Protein AF-A0A8S9K7U5-F1 (afdb_monomer)

Sequence (362 aa):
MFIHVHSTKFINNFPGIIISELGDTVINKEKLPVMFIGGKLFGGLEDLMAAHISDSLRLEAEAAQNNEKSLQTSLAEKCTEIERAKSRIQELEKVRLKLNSEESEASASKELVDSMKREADALRMNVNELQTSLQDKCIEIDQANCRIEELEKICLKLKDAEDEAATAKELASSMKTEVESVRYNENKLQALLQEKNIEIDNLGRQKNALSETLEKRAKQNEEAVAEWHRIINAEKEKNMRVNTMQRVDSFMVSDEATPMQRVKRLKVEASVTSSGSVFETEEDTASQESGRAMSAMTPRRCTSSGGGGGESSSTGMDHSKYTMKKLREEILKHGFGAELVGLKNARKSVLVELYERCVLRK

Organism: Brassica cretica (NCBI:txid69181)

pLDDT: mean 77.21, std 24.45, range [29.97, 98.75]

Mean predicted aligned error: 21.57 Å

Foldseek 3Di:
DDDDDDDDDDDDDDPPWDDDPPPDDTDDPPPFPWDDDPNDIDGCVVVVVVVVVVVVVVVVVVVVVVVVVVVVVVVVVVVVVVVVVVVVVVVVVVVVVVVVVVVVVVVVVVVVVVVVVVVVVVVVVVVVVVVVVVVVVVVVVVVVVVVVVVVVVVVVVVVVVVVVVVVVVVVVVVVVVVVVVVVVVVVVVVVVVVVVVVVVVVVVVVVVVVVVVVVVVVVVVVVVVVVVVVVVVVVVVVVVVVVVVVDVPDDDDDDDDDDDDDDDDDDDDDDDDDDDDDDDDDDDDDDDDDDDDDDDDDDDDDDDDDPDDDDQPCPPDDPLPDDPVVLQVVCVVLPVPVVVVVQDPDDSVVSSVSCCCRVRVD

Secondary structure (DSSP, 8-state):
-------PPP----SS----SSSS----GGG---EEETTEEESSHHHHHHHHHHHHHHHHHHHHHHHHHHHHHHHHHHHHHHHHHHHHHHHHHHHHHHHHHHHHHHHHHHHHHHHHHHHHHHHHHHHHHHHHHHHHHHHHHHHHHHHHHHHHHHHHHHHHHHHHHHHHHHHHHHHHHHHHHHHHHHHHHHHHHHHHHHHHHHHHHHHHHHHHHHHHHHHHHHHHHHHHHHHHHHHHHHHHHHHHHH-SS---------------------------------------------------------------------GGGS-HHHHHHHHHHTTTHHHHHH-TT--HHHHHHHHHHHTS--

Structure (mmCIF, N/CA/C/O backbone):
data_AF-A0A8S9K7U5-F1
#
_entry.id   AF-A0A8S9K7U5-F1
#
loop_
_atom_site.group_PDB
_atom_site.id
_atom_site.type_symbol
_atom_site.label_atom_id
_atom_site.label_alt_id
_atom_site.label_comp_id
_atom_site.label_asym_id
_atom_site.label_entity_id
_atom_site.label_seq_id
_atom_site.pdbx_PDB_ins_code
_atom_site.Cartn_x
_atom_site.Cartn_y
_atom_site.Cartn_z
_atom_site.occupancy
_atom_site.B_iso_or_equiv
_atom_site.auth_seq_id
_atom_site.auth_comp_id
_atom_site.auth_asym_id
_atom_site.auth_atom_id
_atom_site.pdbx_PDB_model_num
ATOM 1 N N . MET A 1 1 ? -24.961 -11.418 84.948 1.00 38.59 1 MET A N 1
ATOM 2 C CA . MET A 1 1 ? -26.159 -10.804 85.558 1.00 38.59 1 MET A CA 1
ATOM 3 C C . MET A 1 1 ? -26.129 -11.160 87.036 1.00 38.59 1 MET A C 1
ATOM 5 O O . MET A 1 1 ? -26.270 -12.332 87.351 1.00 38.59 1 MET A O 1
ATOM 9 N N . PHE A 1 2 ? -25.800 -10.209 87.912 1.00 31.00 2 PHE A N 1
ATOM 10 C CA . PHE A 1 2 ? -25.694 -10.452 89.356 1.00 31.00 2 PHE A CA 1
ATOM 11 C C . PHE A 1 2 ? -27.022 -10.102 90.029 1.00 31.00 2 PHE A C 1
ATOM 13 O O . PHE A 1 2 ? -27.535 -9.007 89.817 1.00 31.00 2 PHE A O 1
ATOM 20 N N . ILE A 1 3 ? -27.564 -11.016 90.835 1.00 38.16 3 ILE A N 1
ATOM 21 C CA . ILE A 1 3 ? -28.756 -10.764 91.650 1.00 38.16 3 ILE A CA 1
ATOM 22 C C . ILE A 1 3 ? -28.280 -10.243 93.008 1.00 38.16 3 ILE A C 1
ATOM 24 O O . ILE A 1 3 ? -27.562 -10.939 93.725 1.00 38.16 3 ILE A O 1
ATOM 28 N N . HIS A 1 4 ? -28.645 -9.007 93.343 1.00 33.12 4 HIS A N 1
ATOM 29 C CA . HIS A 1 4 ? -28.358 -8.409 94.646 1.00 33.12 4 HIS A CA 1
ATOM 30 C C . HIS A 1 4 ? -29.452 -8.831 95.634 1.00 33.12 4 HIS A C 1
ATOM 32 O O . HIS A 1 4 ? -30.611 -8.457 95.468 1.00 33.12 4 HIS A O 1
ATOM 38 N N . VAL A 1 5 ? -29.094 -9.617 96.650 1.00 37.88 5 VAL A N 1
ATOM 39 C CA . VAL A 1 5 ? -30.011 -10.016 97.726 1.00 37.88 5 VAL A CA 1
ATOM 40 C C . VAL A 1 5 ? -29.760 -9.109 98.927 1.00 37.88 5 VAL A C 1
ATOM 42 O O . VAL A 1 5 ? -28.710 -9.196 99.563 1.00 37.88 5 VAL A O 1
ATOM 45 N N . HIS A 1 6 ? -30.711 -8.227 99.238 1.00 37.00 6 HIS A N 1
ATOM 46 C CA . HIS A 1 6 ? -30.646 -7.421 100.455 1.00 37.00 6 HIS A CA 1
ATOM 47 C C . HIS A 1 6 ? -30.943 -8.291 101.682 1.00 37.00 6 HIS A C 1
ATOM 49 O O . HIS A 1 6 ? -32.012 -8.882 101.791 1.00 37.00 6 HIS A O 1
ATOM 55 N N . SER A 1 7 ? -29.996 -8.341 102.621 1.00 39.41 7 SER A N 1
ATOM 56 C CA . SER A 1 7 ? -30.192 -8.944 103.942 1.00 39.41 7 SER A CA 1
ATOM 57 C C . SER A 1 7 ? -30.590 -7.860 104.945 1.00 39.41 7 SER A C 1
ATOM 59 O O . SER A 1 7 ? -29.809 -6.949 105.229 1.00 39.41 7 SER A O 1
ATOM 61 N N . THR A 1 8 ? -31.806 -7.953 105.479 1.00 40.25 8 THR A N 1
ATOM 62 C CA . THR A 1 8 ? -32.298 -7.127 106.587 1.00 40.25 8 THR A CA 1
ATOM 63 C C . THR A 1 8 ? -31.869 -7.718 107.933 1.00 40.25 8 THR A C 1
ATOM 65 O O . THR A 1 8 ? -31.960 -8.922 108.170 1.00 40.25 8 THR A O 1
ATOM 68 N N . LYS A 1 9 ? -31.371 -6.860 108.832 1.00 43.78 9 LYS A N 1
ATOM 69 C CA . LYS A 1 9 ? -30.999 -7.217 110.210 1.00 43.78 9 LYS A CA 1
ATOM 70 C C . LYS A 1 9 ? -32.075 -6.733 111.177 1.00 43.78 9 LYS A C 1
ATOM 72 O O . LYS A 1 9 ? -32.367 -5.541 111.201 1.00 43.78 9 LYS A O 1
ATOM 77 N N . PHE A 1 10 ? -32.573 -7.623 112.032 1.00 39.12 10 PHE A N 1
ATOM 78 C CA . PHE A 1 10 ? -33.424 -7.247 113.163 1.00 39.12 10 PHE A CA 1
ATOM 79 C C . PHE A 1 10 ? -32.615 -6.532 114.255 1.00 39.12 10 PHE A C 1
ATOM 81 O O . PHE A 1 10 ? -31.562 -7.018 114.673 1.00 39.12 10 PHE A O 1
ATOM 88 N N . ILE A 1 11 ? -33.140 -5.412 114.760 1.00 47.69 11 ILE A N 1
ATOM 89 C CA . ILE A 1 11 ? -32.639 -4.716 115.954 1.00 47.69 11 ILE A CA 1
ATOM 90 C C . ILE A 1 11 ? -33.771 -4.687 116.990 1.00 47.69 11 ILE A C 1
ATOM 92 O O . ILE A 1 11 ? -34.609 -3.790 116.991 1.00 47.69 11 ILE A O 1
ATOM 96 N N . ASN A 1 12 ? -33.795 -5.680 117.883 1.00 43.41 12 ASN A N 1
ATOM 97 C CA . ASN A 1 12 ? -34.689 -5.700 119.045 1.00 43.41 12 ASN A CA 1
ATOM 98 C C . ASN A 1 12 ? -34.048 -4.912 120.191 1.00 43.41 12 ASN A C 1
ATOM 100 O O . ASN A 1 12 ? -33.046 -5.367 120.737 1.00 43.41 12 ASN A O 1
ATOM 104 N N . ASN A 1 13 ? -34.616 -3.757 120.562 1.00 49.72 13 ASN A N 1
ATOM 105 C CA . ASN A 1 13 ? -33.976 -2.850 121.527 1.00 49.72 13 ASN A CA 1
ATOM 106 C C . ASN A 1 13 ? -34.874 -2.309 122.661 1.00 49.72 13 ASN A C 1
ATOM 108 O O . ASN A 1 13 ? -34.480 -1.357 123.325 1.00 49.72 13 ASN A O 1
ATOM 112 N N . PHE A 1 14 ? -36.040 -2.918 122.932 1.00 50.53 14 PHE A N 1
ATOM 113 C CA . PHE A 1 14 ? -36.821 -2.643 124.153 1.00 50.53 14 PHE A CA 1
ATOM 114 C C . PHE A 1 14 ? -37.527 -3.899 124.705 1.00 50.53 14 PHE A C 1
ATOM 116 O O . PHE A 1 14 ? -38.314 -4.518 123.987 1.00 50.53 14 PHE A O 1
ATOM 123 N N . PRO A 1 15 ? -37.321 -4.274 125.984 1.00 49.12 15 PRO A N 1
ATOM 124 C CA . PRO A 1 15 ? -38.044 -5.377 126.609 1.00 49.12 15 PRO A CA 1
ATOM 125 C C . PRO A 1 15 ? -39.456 -4.932 127.026 1.00 49.12 15 PRO A C 1
ATOM 127 O O . PRO A 1 15 ? -39.641 -4.293 128.057 1.00 49.12 15 PRO A O 1
ATOM 130 N N . GLY A 1 16 ? -40.468 -5.287 126.229 1.00 53.81 16 GLY A N 1
ATOM 131 C CA . GLY A 1 16 ? -41.883 -5.115 126.598 1.00 53.81 16 GLY A CA 1
ATOM 132 C C . GLY A 1 16 ? -42.830 -4.912 125.416 1.00 53.81 16 GLY A C 1
ATOM 133 O O . GLY A 1 16 ? -43.970 -5.392 125.453 1.00 53.81 16 GLY A O 1
ATOM 134 N N . ILE A 1 17 ? -42.335 -4.274 124.353 1.00 49.94 17 ILE A N 1
ATOM 135 C CA . ILE A 1 17 ? -43.096 -3.889 123.159 1.00 49.94 17 ILE A CA 1
ATOM 136 C C . ILE A 1 17 ? -42.810 -4.890 122.036 1.00 49.94 17 ILE A C 1
ATOM 138 O O . ILE A 1 17 ? -41.655 -5.127 121.696 1.00 49.94 17 ILE A O 1
ATOM 142 N N . ILE A 1 18 ? -43.865 -5.465 121.455 1.00 50.34 18 ILE A N 1
ATOM 143 C CA . ILE A 1 18 ? -43.783 -6.178 120.175 1.00 50.34 18 ILE A CA 1
ATOM 144 C C . ILE A 1 18 ? -44.224 -5.166 119.121 1.00 50.34 18 ILE A C 1
ATOM 146 O O . ILE A 1 18 ? -45.371 -4.723 119.151 1.00 50.34 18 ILE A O 1
ATOM 150 N N . ILE A 1 19 ? -43.304 -4.760 118.249 1.00 48.50 19 ILE A N 1
ATOM 151 C CA . ILE A 1 19 ? -43.598 -3.878 117.117 1.00 48.50 19 ILE A CA 1
ATOM 152 C C . ILE A 1 19 ? -43.822 -4.782 115.905 1.00 48.50 19 ILE A C 1
ATOM 154 O O . ILE A 1 19 ? -42.911 -5.508 115.510 1.00 48.50 19 ILE A O 1
ATOM 158 N N . SER A 1 20 ? -45.028 -4.767 115.342 1.00 48.06 20 SER A N 1
ATOM 159 C CA . SER A 1 20 ? -45.318 -5.437 114.070 1.00 48.06 20 SER A CA 1
ATOM 160 C C . SER A 1 20 ? -44.619 -4.694 112.927 1.00 48.06 20 SER A C 1
ATOM 162 O O . SER A 1 20 ? -44.662 -3.467 112.887 1.00 48.06 20 SER A O 1
ATOM 164 N N . GLU A 1 21 ? -44.005 -5.409 111.977 1.00 49.69 21 GLU A N 1
ATOM 165 C CA . GLU A 1 21 ? -43.254 -4.788 110.865 1.00 49.69 21 GLU A CA 1
ATOM 166 C C . GLU A 1 21 ? -44.128 -3.943 109.910 1.00 49.69 21 GLU A C 1
ATOM 168 O O . GLU A 1 21 ? -43.599 -3.101 109.187 1.00 49.69 21 GLU A O 1
ATOM 173 N N . LEU A 1 22 ? -45.461 -4.081 109.960 1.00 51.81 22 LEU A N 1
ATOM 174 C CA . LEU A 1 22 ? -46.411 -3.159 109.324 1.00 51.81 22 LEU A CA 1
ATOM 175 C C . LEU A 1 22 ? -46.795 -1.988 110.255 1.00 51.81 22 LEU A C 1
ATOM 177 O O . LEU A 1 22 ? -47.926 -1.917 110.725 1.00 51.81 22 LEU A O 1
ATOM 181 N N . GLY A 1 23 ? -45.853 -1.067 110.482 1.00 51.72 23 GLY A N 1
ATOM 182 C CA . GLY A 1 23 ? -46.059 0.381 110.715 1.00 51.72 23 GLY A CA 1
ATOM 183 C C . GLY A 1 23 ? -46.986 0.903 111.834 1.00 51.72 23 GLY A C 1
ATOM 184 O O . GLY A 1 23 ? -46.536 1.691 112.663 1.00 51.72 23 GLY A O 1
ATOM 185 N N . ASP A 1 24 ? -48.269 0.530 111.845 1.00 50.50 24 ASP A N 1
ATOM 186 C CA . ASP A 1 24 ? -49.362 1.401 112.316 1.00 50.50 24 ASP A CA 1
ATOM 187 C C . ASP A 1 24 ? -50.145 0.903 113.551 1.00 50.50 24 ASP A C 1
ATOM 189 O O . ASP A 1 24 ? -51.079 1.570 114.001 1.00 50.50 24 ASP A O 1
ATOM 193 N N . THR A 1 25 ? -49.781 -0.232 114.165 1.00 49.59 25 THR A N 1
ATOM 194 C CA . THR A 1 25 ? -50.475 -0.743 115.371 1.00 49.59 25 THR A CA 1
ATOM 195 C C . THR A 1 25 ? -49.555 -0.947 116.575 1.00 49.59 25 THR A C 1
ATOM 197 O O . THR A 1 25 ? -48.855 -1.954 116.683 1.00 49.59 25 THR A O 1
ATOM 200 N N . VAL A 1 26 ? -49.633 -0.030 117.546 1.00 50.47 26 VAL A N 1
ATOM 201 C CA . VAL A 1 26 ? -49.003 -0.162 118.873 1.00 50.47 26 VAL A CA 1
ATOM 202 C C . VAL A 1 26 ? -50.008 -0.757 119.865 1.00 50.47 26 VAL A C 1
ATOM 204 O O . VAL A 1 26 ? -50.877 -0.056 120.384 1.00 50.47 26 VAL A O 1
ATOM 207 N N . ILE A 1 27 ? -49.894 -2.057 120.154 1.00 52.38 27 ILE A N 1
ATOM 208 C CA . ILE A 1 27 ? -50.772 -2.738 121.119 1.00 52.38 27 ILE A CA 1
ATOM 209 C C . ILE A 1 27 ? -50.263 -2.495 122.546 1.00 52.38 27 ILE A C 1
ATOM 211 O O . ILE A 1 27 ? -49.221 -3.009 122.956 1.00 52.38 27 ILE A O 1
ATOM 215 N N . ASN A 1 28 ? -51.024 -1.723 123.323 1.00 51.12 28 ASN A N 1
ATOM 216 C CA . ASN A 1 28 ? -50.685 -1.377 124.701 1.00 51.12 28 ASN A CA 1
ATOM 217 C C . ASN A 1 28 ? -51.229 -2.439 125.683 1.00 51.12 28 ASN A C 1
ATOM 219 O O . ASN A 1 28 ? -52.442 -2.606 125.816 1.00 51.12 28 ASN A O 1
ATOM 223 N N . LYS A 1 29 ? -50.336 -3.183 126.353 1.00 51.56 29 LYS A N 1
ATOM 224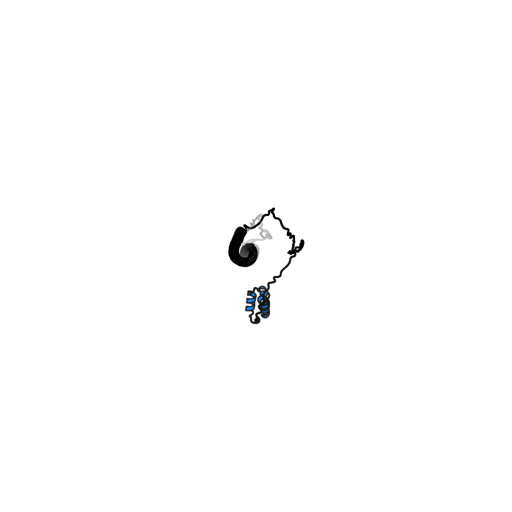 C CA . LYS A 1 29 ? -50.676 -4.423 127.088 1.00 51.56 29 LYS A CA 1
ATOM 225 C C . LYS A 1 29 ? -51.538 -4.232 128.343 1.00 51.56 29 LYS A C 1
ATOM 227 O O . LYS A 1 29 ? -52.160 -5.190 128.787 1.00 51.56 29 LYS A O 1
ATOM 232 N N . GLU A 1 30 ? -51.603 -3.031 128.911 1.00 51.50 30 GLU A N 1
ATOM 233 C CA . GLU A 1 30 ? -52.217 -2.791 130.230 1.00 51.50 30 GLU A CA 1
ATOM 234 C C . GLU A 1 30 ? -53.751 -2.615 130.216 1.00 51.50 30 GLU A C 1
ATOM 236 O O . GLU A 1 30 ? -54.341 -2.302 131.249 1.00 51.50 30 GLU A O 1
ATOM 241 N N . LYS A 1 31 ? -54.424 -2.782 129.065 1.00 51.59 31 LYS A N 1
ATOM 242 C CA . LYS A 1 31 ? -55.850 -2.422 128.910 1.00 51.59 31 LYS A CA 1
ATOM 243 C C . LYS A 1 31 ? -56.778 -3.479 128.299 1.00 51.59 31 LYS A C 1
ATOM 245 O O . LYS A 1 31 ? -57.870 -3.134 127.854 1.00 51.59 31 LYS A O 1
ATOM 250 N N . LEU A 1 32 ? -56.400 -4.758 128.335 1.00 48.94 32 LEU A N 1
ATOM 251 C CA . LEU A 1 32 ? -57.302 -5.866 127.993 1.00 48.94 32 LEU A CA 1
ATOM 252 C C . LEU A 1 32 ? -57.557 -6.757 129.225 1.00 48.94 32 LEU A C 1
ATOM 254 O O . LEU A 1 32 ? -56.600 -7.305 129.775 1.00 48.94 32 LEU A O 1
ATOM 258 N N . PRO A 1 33 ? -58.816 -6.915 129.684 1.00 49.56 33 PRO A N 1
ATOM 259 C CA . PRO A 1 33 ? -59.150 -7.790 130.804 1.00 49.56 33 PRO A CA 1
ATOM 260 C C . PRO A 1 33 ? -59.149 -9.253 130.343 1.00 49.56 33 PRO A C 1
ATOM 262 O O . PRO A 1 33 ? -60.140 -9.763 129.826 1.00 49.56 33 PRO A O 1
ATOM 265 N N . VAL A 1 34 ? -58.015 -9.927 130.525 1.00 49.50 34 VAL A N 1
ATOM 266 C CA . VAL A 1 34 ? -57.819 -11.330 130.140 1.00 49.50 34 VAL A CA 1
ATOM 267 C C . VAL A 1 34 ? -57.952 -12.226 131.372 1.00 49.50 34 VAL A C 1
ATOM 269 O O . VAL A 1 34 ? -57.208 -12.065 132.338 1.00 49.50 34 VAL A O 1
ATOM 272 N N . MET A 1 35 ? -58.886 -13.179 131.347 1.00 55.41 35 MET A N 1
ATOM 273 C CA . MET A 1 35 ? -59.209 -14.047 132.483 1.00 55.41 35 MET A CA 1
ATOM 274 C C . MET A 1 35 ? -59.007 -15.522 132.113 1.00 55.41 35 MET A C 1
ATOM 276 O O . MET A 1 35 ? -59.688 -16.061 131.243 1.00 55.41 35 MET A O 1
ATOM 280 N N . PHE A 1 36 ? -58.065 -16.195 132.775 1.00 45.00 36 PHE A N 1
ATOM 281 C CA . PHE A 1 36 ? -57.765 -17.610 132.531 1.00 45.00 36 PHE A CA 1
ATOM 282 C C . PHE A 1 36 ? -58.552 -18.486 133.514 1.00 45.00 36 PHE A C 1
ATOM 284 O O . PHE A 1 36 ? -58.327 -18.409 134.721 1.00 45.00 36 PHE A O 1
ATOM 291 N N . ILE A 1 37 ? -59.462 -19.331 133.019 1.00 54.47 37 ILE A N 1
ATOM 292 C CA . ILE A 1 37 ? -60.265 -20.238 133.856 1.00 54.47 37 ILE A CA 1
ATOM 293 C C . ILE A 1 37 ? -60.205 -21.650 133.267 1.00 54.47 37 ILE A C 1
ATOM 295 O O . ILE A 1 37 ? -60.524 -21.869 132.101 1.00 54.47 37 ILE A O 1
ATOM 299 N N . GLY A 1 38 ? -59.788 -22.627 134.080 1.00 56.22 38 GLY A N 1
ATOM 300 C CA . GLY A 1 38 ? -59.836 -24.051 133.717 1.00 56.22 38 GLY A CA 1
ATOM 301 C C . GLY A 1 38 ? -58.989 -24.448 132.501 1.00 56.22 38 GLY A C 1
ATOM 302 O O . GLY A 1 38 ? -59.342 -25.389 131.800 1.00 56.22 38 GLY A O 1
ATOM 303 N N . GLY A 1 39 ? -57.903 -23.720 132.218 1.00 57.72 39 GLY A N 1
ATOM 304 C CA . GLY A 1 39 ? -57.062 -23.956 131.039 1.00 57.72 39 GLY A CA 1
ATOM 305 C C . GLY A 1 39 ? -57.566 -23.306 129.743 1.00 57.72 39 GLY A C 1
ATOM 306 O O . GLY A 1 39 ? -56.945 -23.510 128.705 1.00 57.72 39 GLY A O 1
ATOM 307 N N . LYS A 1 40 ? -58.643 -22.507 129.792 1.00 52.84 40 LYS A N 1
ATOM 308 C CA . LYS A 1 40 ? -59.132 -21.693 128.669 1.00 52.84 40 LYS A CA 1
ATOM 309 C C . LYS A 1 40 ? -59.041 -20.196 128.959 1.00 52.84 40 LYS A C 1
ATOM 311 O O . LYS A 1 40 ? -59.108 -19.760 130.110 1.00 52.84 40 LYS A O 1
ATOM 316 N N . LEU A 1 41 ? -58.893 -19.428 127.886 1.00 53.41 41 LEU A N 1
ATOM 317 C CA . LEU A 1 41 ? -58.523 -18.021 127.887 1.00 53.41 41 LEU A CA 1
ATOM 318 C C . LEU A 1 41 ? -59.770 -17.182 127.542 1.00 53.41 41 LEU A C 1
ATOM 320 O O . LEU A 1 41 ? -60.158 -17.072 126.386 1.00 53.41 41 LEU A O 1
ATOM 324 N N . PHE A 1 42 ? -60.443 -16.615 128.547 1.00 53.19 42 PHE A N 1
ATOM 325 C CA . PHE A 1 42 ? -61.665 -15.823 128.355 1.00 53.19 42 PHE A CA 1
ATOM 326 C C . PHE A 1 42 ? -61.354 -14.320 128.320 1.00 53.19 42 PHE A C 1
ATOM 328 O O . PHE A 1 42 ? -60.740 -13.780 129.241 1.00 53.19 42 PHE A O 1
ATOM 335 N N . GLY A 1 43 ? -61.803 -13.633 127.263 1.00 57.91 43 GLY A N 1
ATOM 336 C CA . GLY A 1 43 ? -61.634 -12.178 127.115 1.00 57.91 43 GLY A CA 1
ATOM 337 C C . GLY A 1 43 ? -61.509 -11.648 125.680 1.00 57.91 43 GLY A C 1
ATOM 338 O O . GLY A 1 43 ? -60.934 -10.581 125.497 1.00 57.91 43 GLY A O 1
ATOM 339 N N . GLY A 1 44 ? -61.963 -12.385 124.656 1.00 63.94 44 GLY A N 1
ATOM 340 C CA . GLY A 1 44 ? -61.913 -11.948 123.246 1.00 63.94 44 GLY A CA 1
ATOM 341 C C . GLY A 1 44 ? -60.509 -11.867 122.627 1.00 63.94 44 GLY A C 1
ATOM 342 O O . GLY A 1 44 ? -60.367 -11.487 121.469 1.00 63.94 44 GLY A O 1
ATOM 343 N N . LEU A 1 45 ? -59.457 -12.232 123.371 1.00 70.69 45 LEU A N 1
ATOM 344 C CA . LEU A 1 45 ? -58.077 -12.222 122.877 1.00 70.69 45 LEU A CA 1
ATOM 345 C C . LEU A 1 45 ? -57.849 -13.283 121.787 1.00 70.69 45 LEU A C 1
ATOM 347 O O . LEU A 1 45 ? -57.093 -13.037 120.852 1.00 70.69 45 LEU A O 1
ATOM 351 N N . GLU A 1 46 ? -58.513 -14.438 121.888 1.00 71.56 46 GLU A N 1
ATOM 352 C CA . GLU A 1 46 ? -58.483 -15.484 120.857 1.00 71.56 46 GLU A CA 1
ATOM 353 C C . GLU A 1 46 ? -59.114 -14.979 119.547 1.00 71.56 46 GLU A C 1
ATOM 355 O O . GLU A 1 46 ? -58.490 -15.102 118.495 1.00 71.56 46 GLU A O 1
ATOM 360 N N . ASP A 1 47 ? -60.267 -14.301 119.618 1.00 75.88 47 ASP A N 1
ATOM 361 C CA . ASP A 1 47 ? -60.923 -13.675 118.459 1.00 75.88 47 ASP A CA 1
ATOM 362 C C . ASP A 1 47 ? -60.074 -12.543 117.853 1.00 75.88 47 ASP A C 1
ATOM 364 O O . ASP A 1 47 ? -59.953 -12.438 116.633 1.00 75.88 47 ASP A O 1
ATOM 368 N N . LEU A 1 48 ? -59.430 -11.720 118.691 1.00 81.62 48 LEU A N 1
ATOM 369 C CA . LEU A 1 48 ? -58.551 -10.631 118.250 1.00 81.62 48 LEU A CA 1
ATOM 370 C C . LEU A 1 48 ? -57.285 -11.154 117.551 1.00 81.62 48 LEU A C 1
ATOM 372 O O . LEU A 1 48 ? -56.879 -10.612 116.522 1.00 81.62 48 LEU A O 1
ATOM 376 N N . MET A 1 49 ? -56.669 -12.219 118.077 1.00 82.00 49 MET A N 1
ATOM 377 C CA . MET A 1 49 ? -55.536 -12.879 117.420 1.00 82.00 49 MET A CA 1
ATOM 378 C C . MET A 1 49 ? -55.970 -13.571 116.125 1.00 82.00 49 MET A C 1
ATOM 380 O O . MET A 1 49 ? -55.271 -13.453 115.122 1.00 82.00 49 MET A O 1
ATOM 384 N N . ALA A 1 50 ? -57.126 -14.241 116.110 1.00 81.00 50 ALA A N 1
ATOM 385 C CA . ALA A 1 50 ? -57.672 -14.863 114.907 1.00 81.00 50 ALA A CA 1
ATOM 386 C C . ALA A 1 50 ? -57.973 -13.826 113.811 1.00 81.00 50 ALA A C 1
ATOM 388 O O . ALA A 1 50 ? -57.645 -14.066 112.648 1.00 81.00 50 ALA A O 1
ATOM 389 N N . ALA A 1 51 ? -58.513 -12.657 114.172 1.00 82.25 51 ALA A N 1
ATOM 390 C CA . ALA A 1 51 ? -58.718 -11.537 113.257 1.00 82.25 51 ALA A CA 1
ATOM 391 C C . ALA A 1 51 ? -57.385 -11.007 112.702 1.00 82.25 51 ALA A C 1
ATOM 393 O O . ALA A 1 51 ? -57.206 -10.982 111.488 1.00 82.25 51 ALA A O 1
ATOM 394 N N . HIS A 1 52 ? -56.408 -10.692 113.561 1.00 85.25 52 HIS A N 1
ATOM 395 C CA . HIS A 1 52 ? -55.095 -10.192 113.127 1.00 85.25 52 HIS A CA 1
ATOM 396 C C . HIS A 1 52 ? -54.331 -11.206 112.252 1.00 85.25 52 HIS A C 1
ATOM 398 O O . HIS A 1 52 ? -53.659 -10.826 111.294 1.00 85.25 52 HIS A O 1
ATOM 404 N N . ILE A 1 53 ? -54.415 -12.506 112.555 1.00 88.75 53 ILE A N 1
ATOM 405 C CA . ILE A 1 53 ? -53.820 -13.563 111.723 1.00 88.75 53 ILE A CA 1
ATOM 406 C C . ILE A 1 53 ? -54.553 -13.660 110.379 1.00 88.75 53 ILE A C 1
ATOM 408 O O . ILE A 1 53 ? -53.896 -13.766 109.347 1.00 88.75 53 ILE A O 1
ATOM 412 N N . SER A 1 54 ? -55.886 -13.573 110.368 1.00 87.50 54 SER A N 1
ATOM 413 C CA . SER A 1 54 ? -56.685 -13.599 109.134 1.00 87.50 54 SER A CA 1
ATOM 414 C C . SER A 1 54 ? -56.403 -12.391 108.239 1.00 87.50 54 SER A C 1
ATOM 416 O O . SER A 1 54 ? -56.258 -12.553 107.030 1.00 87.50 54 SER A O 1
ATOM 418 N N . ASP A 1 55 ? -56.261 -11.196 108.818 1.00 89.44 55 ASP A N 1
ATOM 419 C CA . ASP A 1 55 ? -55.888 -9.983 108.088 1.00 89.44 55 ASP A CA 1
ATOM 420 C C . ASP A 1 55 ? -54.453 -10.050 107.556 1.00 89.44 55 ASP A C 1
ATOM 422 O O . ASP A 1 55 ? -54.224 -9.712 106.398 1.00 89.44 55 ASP A O 1
ATOM 426 N N . SER A 1 56 ? -53.501 -10.560 108.342 1.00 92.31 56 SER A N 1
ATOM 427 C CA . SER A 1 56 ? -52.120 -10.772 107.885 1.00 92.31 56 SER A CA 1
ATOM 428 C C . SER A 1 56 ? -52.042 -11.785 106.733 1.00 92.31 56 SER A C 1
ATOM 430 O O . SER A 1 56 ? -51.417 -11.516 105.710 1.00 92.31 56 SER A O 1
ATOM 432 N N . LEU A 1 57 ? -52.752 -12.917 106.838 1.00 92.44 57 LEU A N 1
ATOM 433 C CA . LEU A 1 57 ? -52.842 -13.915 105.764 1.00 92.44 57 LEU A CA 1
ATOM 434 C C . LEU A 1 57 ? -53.535 -13.363 104.511 1.00 92.44 57 LEU A C 1
ATOM 436 O O . LEU A 1 57 ? -53.143 -13.708 103.398 1.00 92.44 57 LEU A O 1
ATOM 440 N N . ARG A 1 58 ? -54.544 -12.500 104.675 1.00 93.88 58 ARG A N 1
ATOM 441 C CA . ARG A 1 58 ? -55.215 -11.809 103.566 1.00 93.88 58 ARG A CA 1
ATOM 442 C C . ARG A 1 58 ? -54.276 -10.831 102.864 1.00 93.88 58 ARG A C 1
ATOM 444 O O . ARG A 1 58 ? -54.188 -10.879 101.643 1.00 93.88 58 ARG A O 1
ATOM 451 N N . LEU A 1 59 ? -53.550 -10.000 103.613 1.00 93.50 59 LEU A N 1
ATOM 452 C CA . LEU A 1 59 ? -52.564 -9.066 103.059 1.00 93.50 59 LEU A CA 1
ATOM 453 C C . LEU A 1 59 ? -51.429 -9.801 102.334 1.00 93.50 59 LEU A C 1
ATOM 455 O O . LEU A 1 59 ? -51.058 -9.402 101.233 1.00 93.50 59 LEU A O 1
ATOM 459 N N . GLU A 1 60 ? -50.928 -10.905 102.894 1.00 93.62 60 GLU A N 1
ATOM 460 C CA . GLU A 1 60 ? -49.911 -11.739 102.243 1.00 93.62 60 GLU A CA 1
ATOM 461 C C . GLU A 1 60 ? -50.455 -12.404 100.965 1.00 93.62 60 GLU A C 1
ATOM 463 O O . GLU A 1 60 ? -49.778 -12.429 99.940 1.00 93.62 60 GLU A O 1
ATOM 468 N N . ALA A 1 61 ? -51.707 -12.879 100.970 1.00 94.50 61 ALA A N 1
ATOM 469 C CA . ALA A 1 61 ? -52.356 -13.426 99.778 1.00 94.50 61 ALA A CA 1
ATOM 470 C C . ALA A 1 61 ? -52.598 -12.360 98.689 1.00 94.50 61 ALA A C 1
ATOM 472 O O . ALA A 1 61 ? -52.395 -12.632 97.504 1.00 94.50 61 ALA A O 1
ATOM 473 N N . GLU A 1 62 ? -52.987 -11.140 99.070 1.00 95.06 62 GLU A N 1
ATOM 474 C CA . GLU A 1 62 ? -53.110 -9.991 98.164 1.00 95.06 62 GLU A CA 1
ATOM 475 C C . GLU A 1 62 ? -51.739 -9.591 97.585 1.00 95.06 62 GLU A C 1
ATOM 477 O O . GLU A 1 62 ? -51.620 -9.381 96.374 1.00 95.06 62 GLU A O 1
ATOM 482 N N . ALA A 1 63 ? -50.684 -9.565 98.407 1.00 94.94 63 ALA A N 1
ATOM 483 C CA . ALA A 1 63 ? -49.312 -9.295 97.978 1.00 94.94 63 ALA A CA 1
ATOM 484 C C . ALA A 1 63 ? -48.781 -10.374 97.019 1.00 94.94 63 ALA A C 1
ATOM 486 O O . ALA A 1 63 ? -48.236 -10.044 95.961 1.00 94.94 63 ALA A O 1
ATOM 487 N N . ALA A 1 64 ? -49.002 -11.654 97.333 1.00 95.50 64 ALA A N 1
ATOM 488 C CA . ALA A 1 64 ? -48.651 -12.781 96.475 1.00 95.50 64 ALA A CA 1
ATOM 489 C C . ALA A 1 64 ? -49.387 -12.720 95.128 1.00 95.50 64 ALA A C 1
ATOM 491 O O . ALA A 1 64 ? -48.750 -12.845 94.082 1.00 95.50 64 ALA A O 1
ATOM 492 N N . GLN A 1 65 ? -50.696 -12.436 95.125 1.00 95.31 65 GLN A N 1
ATOM 493 C CA . GLN A 1 65 ? -51.475 -12.285 93.892 1.00 95.31 65 GLN A CA 1
ATOM 494 C C . GLN A 1 65 ? -51.013 -11.077 93.057 1.00 95.31 65 GLN A C 1
ATOM 496 O O . GLN A 1 65 ? -51.001 -11.133 91.826 1.00 95.31 65 GLN A O 1
ATOM 501 N N . ASN A 1 66 ? -50.630 -9.969 93.696 1.00 95.56 66 ASN A N 1
ATOM 502 C CA . ASN A 1 66 ? -50.129 -8.791 92.990 1.00 95.56 66 ASN A CA 1
ATOM 503 C C . ASN A 1 66 ? -48.735 -9.044 92.382 1.00 95.56 66 ASN A C 1
ATOM 505 O O . ASN A 1 66 ? -48.470 -8.656 91.243 1.00 95.56 66 ASN A O 1
ATOM 509 N N . ASN A 1 67 ? -47.869 -9.765 93.100 1.00 96.50 67 ASN A N 1
ATOM 510 C CA . ASN A 1 67 ? -46.577 -10.222 92.591 1.00 96.50 67 ASN A CA 1
ATOM 511 C C . ASN A 1 67 ? -46.755 -11.206 91.418 1.00 96.50 67 ASN A C 1
ATOM 513 O O . ASN A 1 67 ? -46.122 -11.042 90.379 1.00 96.50 67 ASN A O 1
ATOM 517 N N . GLU A 1 68 ? -47.690 -12.157 91.518 1.00 96.56 68 GLU A N 1
ATOM 518 C CA . GLU A 1 68 ? -48.040 -13.065 90.420 1.00 96.56 68 GLU A CA 1
ATOM 519 C C . GLU A 1 68 ? -48.479 -12.294 89.163 1.00 96.56 68 GLU A C 1
ATOM 521 O O . GLU A 1 68 ? -47.937 -12.524 88.084 1.00 96.56 68 GLU A O 1
ATOM 526 N N . LYS A 1 69 ? -49.394 -11.322 89.294 1.00 97.19 69 LYS A N 1
ATOM 527 C CA . LYS A 1 69 ? -49.833 -10.457 88.180 1.00 97.19 69 LYS A CA 1
ATOM 528 C C . LYS A 1 69 ? -48.672 -9.672 87.558 1.00 97.19 69 LYS A C 1
ATOM 530 O O . LYS A 1 69 ? -48.592 -9.561 86.333 1.00 97.19 69 LYS A O 1
ATOM 535 N N . SER A 1 70 ? -47.758 -9.155 88.382 1.00 97.06 70 SER A N 1
ATOM 536 C CA . SER A 1 70 ? -46.547 -8.458 87.928 1.00 97.06 70 SER A CA 1
ATOM 537 C C . SER A 1 70 ? -45.627 -9.386 87.122 1.00 97.06 70 SER A C 1
ATOM 539 O O . SER A 1 70 ? -45.235 -9.062 85.998 1.00 97.06 70 SER A O 1
ATOM 541 N N . LEU A 1 71 ? -45.362 -10.591 87.637 1.00 97.25 71 LEU A N 1
ATOM 542 C CA . LEU A 1 71 ? -44.548 -11.609 86.967 1.00 97.25 71 LEU A CA 1
ATOM 543 C C . LEU A 1 71 ? -45.193 -12.111 85.667 1.00 97.25 71 LEU A C 1
ATOM 545 O O . LEU A 1 71 ? -44.493 -12.244 84.665 1.00 97.25 71 LEU A O 1
ATOM 549 N N . GLN A 1 72 ? -46.511 -12.331 85.643 1.00 97.69 72 GLN A N 1
ATOM 550 C CA . GLN A 1 72 ? -47.254 -12.688 84.428 1.00 97.69 72 GLN A CA 1
ATOM 551 C C . GLN A 1 72 ? -47.166 -11.584 83.363 1.00 97.69 72 GLN A C 1
ATOM 553 O O . GLN A 1 72 ? -46.934 -11.881 82.191 1.00 97.69 72 GLN A O 1
ATOM 558 N N . THR A 1 73 ? -47.287 -10.313 83.765 1.00 97.12 73 THR A N 1
ATOM 559 C CA . THR A 1 73 ? -47.156 -9.158 82.858 1.00 97.12 73 THR A CA 1
ATOM 560 C C . THR A 1 73 ? -45.742 -9.083 82.277 1.00 97.12 73 THR A C 1
ATOM 562 O O . THR A 1 73 ? -45.577 -9.037 81.059 1.00 97.12 73 THR A O 1
ATOM 565 N N . SER A 1 74 ? -44.714 -9.182 83.127 1.00 97.81 74 SER A N 1
ATOM 566 C CA . SER A 1 74 ? -43.312 -9.168 82.695 1.00 97.81 74 SER A CA 1
ATOM 567 C C . SER A 1 74 ? -42.962 -10.355 81.784 1.00 97.81 74 SER A C 1
ATOM 569 O O . SER A 1 74 ? -42.247 -10.195 80.792 1.00 97.81 74 SER A O 1
ATOM 571 N N . LEU A 1 75 ? -43.509 -11.545 82.059 1.00 97.75 75 LEU A N 1
ATOM 572 C CA . LEU A 1 75 ? -43.349 -12.719 81.202 1.00 97.75 75 LEU A CA 1
ATOM 573 C C . LEU A 1 75 ? -43.987 -12.496 79.822 1.00 97.75 75 LEU A C 1
ATOM 575 O O . LEU A 1 75 ? -43.347 -12.773 78.8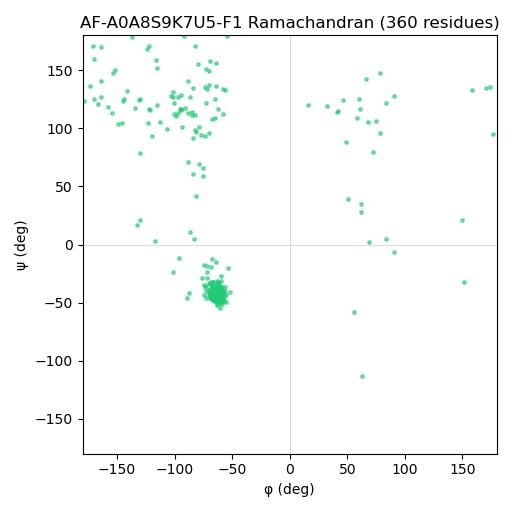08 1.00 97.75 75 LEU A O 1
ATOM 579 N N . ALA A 1 76 ? -45.206 -11.951 79.771 1.00 97.69 76 ALA A N 1
ATOM 580 C CA . ALA A 1 76 ? -45.888 -11.637 78.518 1.00 97.69 76 ALA A CA 1
ATOM 581 C C . ALA A 1 76 ? -45.103 -10.611 77.680 1.00 97.69 76 ALA A C 1
ATOM 583 O O . ALA A 1 76 ? -44.881 -10.833 76.487 1.00 97.69 76 ALA A O 1
ATOM 584 N N . GLU A 1 77 ? -44.603 -9.537 78.301 1.00 97.56 77 GLU A N 1
ATOM 585 C CA . GLU A 1 77 ? -43.721 -8.559 77.650 1.00 97.56 77 GLU A CA 1
ATOM 586 C C . GLU A 1 77 ? -42.490 -9.238 77.035 1.00 97.56 77 GLU A C 1
ATOM 588 O O . GLU A 1 77 ? -42.221 -9.058 75.841 1.00 97.56 77 GLU A O 1
ATOM 593 N N . LYS A 1 78 ? -41.791 -10.083 77.807 1.00 98.12 78 LYS A N 1
ATOM 594 C CA . LYS A 1 78 ? -40.608 -10.823 77.339 1.00 98.12 78 LYS A CA 1
ATOM 595 C C . LYS A 1 78 ? -40.930 -11.788 76.199 1.00 98.12 78 LYS A C 1
ATOM 597 O O . LYS A 1 78 ? -40.149 -11.871 75.253 1.00 98.12 78 LYS A O 1
ATOM 602 N N . CYS A 1 79 ? -42.089 -12.446 76.207 1.00 97.81 79 CYS A N 1
ATOM 603 C CA . CYS A 1 79 ? -42.546 -13.249 75.072 1.00 97.81 79 CYS A CA 1
ATOM 604 C C . CYS A 1 79 ? -42.731 -12.404 73.796 1.00 97.81 79 CYS A C 1
ATOM 606 O O . CYS A 1 79 ? -42.269 -12.815 72.729 1.00 97.81 79 CYS A O 1
ATOM 608 N N . THR A 1 80 ? -43.324 -11.204 73.881 1.00 97.44 80 THR A N 1
ATOM 609 C CA . THR A 1 80 ? -43.438 -10.319 72.699 1.00 97.44 80 THR A CA 1
ATOM 610 C C . THR A 1 80 ? -42.083 -9.796 72.213 1.00 97.44 80 THR A C 1
ATOM 612 O O . THR A 1 80 ? -41.891 -9.590 71.014 1.00 97.44 80 THR A O 1
ATOM 615 N N . GLU A 1 81 ? -41.127 -9.592 73.122 1.00 98.19 81 GLU A N 1
ATOM 616 C CA . GLU A 1 81 ? -39.761 -9.187 72.789 1.00 98.19 81 GLU A CA 1
ATOM 617 C C . GLU A 1 81 ? -38.997 -10.303 72.063 1.00 98.19 81 GLU A C 1
ATOM 619 O O . GLU A 1 81 ? -38.344 -10.033 71.054 1.00 98.19 81 GLU A O 1
ATOM 624 N N . ILE A 1 82 ? -39.157 -11.558 72.500 1.00 97.88 82 ILE A N 1
ATOM 625 C CA . ILE A 1 82 ? -38.579 -12.743 71.849 1.00 97.88 82 ILE A CA 1
ATOM 626 C C . ILE A 1 82 ? -39.128 -12.924 70.428 1.00 97.88 82 ILE A C 1
ATOM 628 O O . ILE A 1 82 ? -38.341 -13.082 69.494 1.00 97.88 82 ILE A O 1
ATOM 632 N N . GLU A 1 83 ? -40.448 -12.853 70.219 1.00 98.00 83 GLU A N 1
ATOM 633 C CA . GLU A 1 83 ? -41.016 -12.988 68.866 1.00 98.00 83 GLU A CA 1
ATOM 634 C C . GLU A 1 83 ? -40.609 -11.821 67.947 1.00 98.00 83 GLU A C 1
ATOM 636 O O . GLU A 1 83 ? -40.293 -12.037 66.773 1.00 98.00 83 GLU A O 1
ATOM 641 N N . ARG A 1 84 ? -40.487 -10.594 68.478 1.00 98.31 84 ARG A N 1
ATOM 642 C CA . ARG A 1 84 ? -39.934 -9.449 67.731 1.00 98.31 84 ARG A CA 1
ATOM 643 C C . ARG A 1 84 ? -38.472 -9.681 67.330 1.00 98.31 84 ARG A C 1
ATOM 645 O O . ARG A 1 84 ? -38.113 -9.441 66.177 1.00 98.31 84 ARG A O 1
ATOM 652 N N . ALA A 1 85 ? -37.637 -10.175 68.246 1.00 98.12 85 ALA A N 1
ATOM 653 C CA . ALA A 1 85 ? -36.237 -10.497 67.969 1.00 98.12 85 ALA A CA 1
ATOM 654 C C . ALA A 1 85 ? -36.101 -11.612 66.917 1.00 98.12 85 ALA A C 1
ATOM 656 O O . ALA A 1 85 ? -35.305 -11.497 65.987 1.00 98.12 85 ALA A O 1
ATOM 657 N N . LYS A 1 86 ? -36.932 -12.654 67.008 1.00 98.56 86 LYS A N 1
ATOM 658 C CA . LYS A 1 86 ? -36.994 -13.773 66.057 1.00 98.56 86 LYS A CA 1
ATOM 659 C C . LYS A 1 86 ? -37.407 -13.326 64.652 1.00 98.56 86 LYS A C 1
ATOM 661 O O . LYS A 1 86 ? -36.735 -13.689 63.688 1.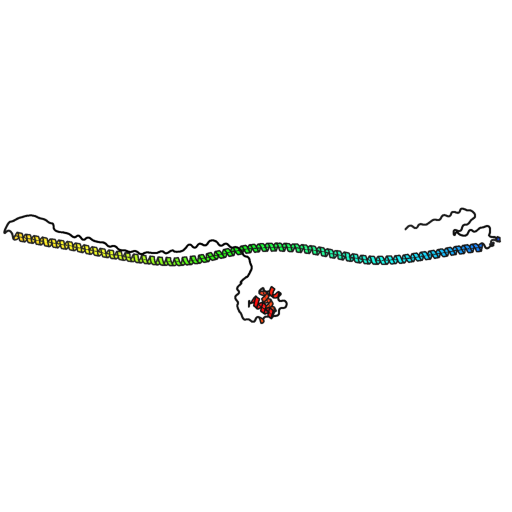00 98.56 86 LYS A O 1
ATOM 666 N N . SER A 1 87 ? -38.431 -12.476 64.530 1.00 98.31 87 SER A N 1
ATOM 667 C CA . SER A 1 87 ? -38.795 -11.849 63.249 1.00 98.31 87 SER A CA 1
ATOM 668 C C . SER A 1 87 ? -37.628 -11.041 62.672 1.00 98.31 87 SER A C 1
ATOM 670 O O . SER A 1 87 ? -37.320 -11.145 61.484 1.00 98.31 87 SER A O 1
ATOM 672 N N . ARG A 1 88 ? -36.919 -10.278 63.516 1.00 98.38 88 ARG A N 1
ATOM 673 C CA . ARG A 1 88 ? -35.778 -9.467 63.077 1.00 98.38 88 ARG A CA 1
ATOM 674 C C . ARG A 1 88 ? -34.582 -10.308 62.618 1.00 98.38 88 ARG A C 1
ATOM 676 O O . ARG A 1 88 ? -33.923 -9.931 61.653 1.00 98.38 88 ARG A O 1
ATOM 683 N N . ILE A 1 89 ? -34.317 -11.450 63.254 1.00 98.25 89 ILE A N 1
ATOM 684 C CA . ILE A 1 89 ? -33.279 -12.399 62.813 1.00 98.25 89 ILE A CA 1
ATOM 685 C C . ILE A 1 89 ? -33.610 -12.937 61.413 1.00 98.25 89 ILE A C 1
ATOM 687 O O . ILE A 1 89 ? -32.758 -12.876 60.529 1.00 98.25 89 ILE A O 1
ATOM 691 N N . GLN A 1 90 ? -34.857 -13.352 61.165 1.00 98.31 90 GLN A N 1
ATOM 692 C CA . GLN A 1 90 ? -35.285 -13.845 59.846 1.00 98.31 90 GLN A CA 1
ATOM 693 C C . GLN A 1 90 ? -35.180 -12.783 58.734 1.00 98.31 90 GLN A C 1
ATOM 695 O O . GLN A 1 90 ? -34.888 -13.110 57.583 1.00 98.31 90 GLN A O 1
ATOM 700 N N . GLU A 1 91 ? -35.414 -11.505 59.042 1.00 98.25 91 GLU A N 1
ATOM 701 C CA . GLU A 1 91 ? -35.159 -10.405 58.100 1.00 98.25 91 GLU A CA 1
ATOM 702 C C . GLU A 1 91 ? -33.667 -10.252 57.784 1.00 98.25 91 GLU A C 1
ATOM 704 O O . GLU A 1 91 ? -33.297 -10.109 56.618 1.00 98.25 91 GLU A O 1
ATOM 709 N N . LEU A 1 92 ? -32.808 -10.299 58.806 1.00 97.94 92 LEU A N 1
ATOM 710 C CA . LEU A 1 92 ? -31.359 -10.164 58.647 1.00 97.94 92 LEU A CA 1
ATOM 711 C C . LEU A 1 92 ? -30.757 -11.333 57.856 1.00 97.94 92 LEU A C 1
ATOM 713 O O . LEU A 1 92 ? -29.884 -11.110 57.021 1.00 97.94 92 LEU A O 1
ATOM 717 N N . GLU A 1 93 ? -31.260 -12.556 58.038 1.00 98.19 93 GLU A N 1
ATOM 718 C CA . GLU A 1 93 ? -30.880 -13.717 57.222 1.00 98.19 93 GLU A CA 1
ATOM 719 C C . GLU A 1 93 ? -31.243 -13.520 55.742 1.00 98.19 93 GLU A C 1
ATOM 721 O O . GLU A 1 93 ? -30.405 -13.747 54.868 1.00 98.19 93 GLU A O 1
ATOM 726 N N . LYS A 1 94 ? -32.450 -13.016 55.445 1.00 98.06 94 LYS A N 1
ATOM 727 C CA . LYS A 1 94 ? -32.869 -12.689 54.068 1.00 98.06 94 LYS A CA 1
ATOM 728 C C . LYS A 1 94 ? -31.995 -11.602 53.439 1.00 98.06 94 LYS A C 1
ATOM 730 O O . LYS A 1 94 ? -31.665 -11.706 52.260 1.00 98.06 94 LYS A O 1
ATOM 735 N N . VAL A 1 95 ? -31.613 -10.572 54.200 1.00 98.12 95 VAL A N 1
ATOM 736 C CA . VAL A 1 95 ? -30.696 -9.516 53.726 1.00 98.12 95 VAL A CA 1
ATOM 737 C C . VAL A 1 95 ? -29.297 -10.079 53.472 1.00 98.12 95 VAL A C 1
ATOM 739 O O . VAL A 1 95 ? -28.726 -9.808 52.420 1.00 98.12 95 VAL A O 1
ATOM 742 N N . ARG A 1 96 ? -28.768 -10.917 54.372 1.00 98.00 96 ARG A N 1
ATOM 743 C CA . ARG A 1 96 ? -27.459 -11.568 54.203 1.00 98.00 96 ARG A CA 1
ATOM 744 C C . ARG A 1 96 ? -27.403 -12.432 52.942 1.00 98.00 96 ARG A C 1
ATOM 746 O O . ARG A 1 96 ? -26.413 -12.382 52.225 1.00 98.00 96 ARG A O 1
ATOM 753 N N . LEU A 1 97 ? -28.456 -13.201 52.652 1.00 97.56 97 LEU A N 1
ATOM 754 C CA . LEU A 1 97 ? -28.512 -14.015 51.433 1.00 97.56 97 LEU A CA 1
ATOM 755 C C . LEU A 1 97 ? -28.463 -13.158 50.160 1.00 97.56 97 LEU A C 1
ATOM 757 O O . LEU A 1 97 ? -27.736 -13.513 49.238 1.00 97.56 97 LEU A O 1
ATOM 761 N N . LYS A 1 98 ? -29.171 -12.018 50.134 1.00 97.94 98 LYS A N 1
ATOM 762 C CA . LYS A 1 98 ? -29.118 -11.065 49.012 1.00 97.94 98 LYS A CA 1
ATOM 763 C C . LYS A 1 98 ? -27.739 -10.432 48.848 1.00 97.94 98 LYS A C 1
ATOM 765 O O . LYS A 1 98 ? -27.217 -10.411 47.740 1.00 97.94 98 LYS A O 1
ATOM 770 N N . LEU A 1 99 ? -27.135 -9.984 49.950 1.00 97.62 99 LEU A N 1
ATOM 771 C CA . LEU A 1 99 ? -25.797 -9.392 49.938 1.00 97.62 99 LEU A CA 1
ATOM 772 C C . LEU A 1 99 ? -24.760 -10.376 49.375 1.00 97.62 99 LEU A C 1
ATOM 774 O O . LEU A 1 99 ? -23.962 -9.998 48.528 1.00 97.62 99 LEU A O 1
ATOM 778 N N . ASN A 1 100 ? -24.822 -11.651 49.774 1.00 97.75 100 ASN A N 1
ATOM 779 C CA . ASN A 1 100 ? -23.931 -12.687 49.249 1.00 97.75 100 ASN A CA 1
ATOM 780 C C . ASN A 1 100 ? -24.112 -12.920 47.732 1.00 97.75 100 ASN A C 1
ATOM 782 O O . ASN A 1 100 ? -23.126 -13.152 47.034 1.00 97.75 100 ASN A O 1
ATOM 786 N N . SER A 1 101 ? -25.346 -12.881 47.205 1.00 96.62 101 SER A N 1
ATOM 787 C CA . SER A 1 101 ? -25.569 -12.978 45.752 1.00 96.62 101 SER A CA 1
ATOM 788 C C . SER A 1 101 ? -25.076 -11.734 45.010 1.00 96.62 101 SER A C 1
ATOM 790 O O . SER A 1 101 ? -24.387 -11.870 44.004 1.00 96.62 101 SER A O 1
ATOM 792 N N . GLU A 1 102 ? -25.344 -10.539 45.540 1.00 97.50 102 GLU A N 1
ATOM 793 C CA . GLU A 1 102 ? -24.897 -9.265 44.962 1.00 97.50 102 GLU A CA 1
ATOM 794 C C . GLU A 1 102 ? -23.358 -9.148 44.967 1.00 97.50 102 GLU A C 1
ATOM 796 O O . GLU A 1 102 ? -22.772 -8.680 43.993 1.00 97.50 102 GLU A O 1
ATOM 801 N N . GLU A 1 103 ? -22.678 -9.641 46.009 1.00 97.75 103 GLU A N 1
ATOM 802 C CA . GLU A 1 103 ? -21.211 -9.720 46.078 1.00 97.75 103 GLU A CA 1
ATOM 803 C C . GLU A 1 103 ? -20.639 -10.694 45.031 1.00 97.75 103 GLU A C 1
ATOM 805 O O . GLU A 1 103 ? -19.662 -10.372 44.348 1.00 97.75 103 GLU A O 1
ATOM 810 N N . SER A 1 104 ? -21.278 -11.854 44.838 1.00 96.81 104 SER A N 1
ATOM 811 C CA . SER A 1 104 ? -20.891 -12.814 43.795 1.00 96.81 104 SER A CA 1
ATOM 812 C C . SER A 1 104 ? -21.077 -12.242 42.385 1.00 96.81 104 SER A C 1
ATOM 814 O O . SER A 1 104 ? -20.209 -12.426 41.529 1.00 96.81 104 SER A O 1
ATOM 816 N N . GLU A 1 105 ? -22.182 -11.537 42.131 1.00 97.44 105 GLU A N 1
ATOM 817 C CA . GLU A 1 105 ? -22.449 -10.865 40.853 1.00 97.44 105 GLU A CA 1
ATOM 818 C C . GLU A 1 105 ? -21.465 -9.712 40.607 1.00 97.44 105 GLU A C 1
ATOM 820 O O . GLU A 1 105 ? -20.927 -9.582 39.505 1.00 97.44 105 GLU A O 1
ATOM 825 N N . ALA A 1 106 ? -21.144 -8.923 41.637 1.00 97.75 106 ALA A N 1
ATOM 826 C CA . ALA A 1 106 ? -20.138 -7.866 41.562 1.00 97.75 106 ALA A CA 1
ATOM 827 C C . ALA A 1 106 ? -18.732 -8.419 41.263 1.00 97.75 106 ALA A C 1
ATOM 829 O O . ALA A 1 106 ? -18.005 -7.835 40.454 1.00 97.75 106 ALA A O 1
ATOM 830 N N . SER A 1 107 ? -18.354 -9.560 41.854 1.00 97.81 107 SER A N 1
ATOM 831 C CA . SER A 1 107 ? -17.082 -10.232 41.555 1.00 97.81 107 SER A CA 1
ATOM 832 C C . SER A 1 107 ? -17.027 -10.719 40.104 1.00 97.81 107 SER A C 1
ATOM 834 O O . SER A 1 107 ? -16.073 -10.407 39.390 1.00 97.81 107 SER A O 1
ATOM 836 N N . ALA A 1 108 ? -18.077 -11.394 39.624 1.00 98.25 108 ALA A N 1
ATOM 837 C CA . ALA A 1 108 ? -18.161 -11.853 38.236 1.00 98.25 108 ALA A CA 1
ATOM 838 C C . ALA A 1 108 ? -18.138 -10.681 37.232 1.00 98.25 108 ALA A C 1
ATOM 840 O O . ALA A 1 108 ? -17.429 -10.725 36.224 1.00 98.25 108 ALA A O 1
ATOM 841 N N . SER A 1 109 ? -18.851 -9.588 37.530 1.00 98.19 109 SER A N 1
ATOM 842 C CA . SER A 1 109 ? -18.822 -8.370 36.714 1.00 98.19 109 SER A CA 1
ATOM 843 C C . SER A 1 109 ? -17.435 -7.721 36.685 1.00 98.19 109 SER A C 1
ATOM 845 O O . SER A 1 109 ? -17.051 -7.158 35.657 1.00 98.19 109 SER A O 1
ATOM 847 N N . LYS A 1 110 ? -16.677 -7.778 37.785 1.00 98.25 110 LYS A N 1
ATOM 848 C CA . LYS A 1 110 ? -15.309 -7.252 37.850 1.00 98.25 110 LYS A CA 1
ATOM 849 C C . LYS A 1 110 ? -14.350 -8.078 36.992 1.00 98.25 110 LYS A C 1
ATOM 851 O O . LYS A 1 110 ? -13.603 -7.501 36.205 1.00 98.25 110 LYS A O 1
ATOM 856 N N . GLU A 1 111 ? -14.405 -9.405 37.094 1.00 98.31 111 GLU A N 1
ATOM 857 C CA . GLU A 1 111 ? -13.588 -10.311 36.274 1.00 98.31 111 GLU A CA 1
ATOM 858 C C . GLU A 1 111 ? -13.857 -10.128 34.774 1.00 98.31 111 GLU A C 1
ATOM 860 O O . GLU A 1 111 ? -12.913 -10.067 33.982 1.00 98.31 111 GLU A O 1
ATOM 865 N N . LEU A 1 112 ? -15.128 -9.955 34.388 1.00 98.44 112 LEU A N 1
ATOM 866 C CA . LEU A 1 112 ? -15.515 -9.647 33.011 1.00 98.44 112 LEU A CA 1
ATOM 867 C C . LEU A 1 112 ? -14.896 -8.326 32.530 1.00 98.44 112 LEU A C 1
ATOM 869 O O . LEU A 1 112 ? -14.269 -8.294 31.472 1.00 98.44 112 LEU A O 1
ATOM 873 N N . VAL A 1 113 ? -15.012 -7.252 33.319 1.00 98.50 113 VAL A N 1
ATOM 874 C CA . VAL A 1 113 ? -14.426 -5.939 32.996 1.00 98.50 113 VAL A CA 1
ATOM 875 C C . VAL A 1 113 ? -12.902 -6.018 32.861 1.00 98.50 113 VAL A C 1
ATOM 877 O O . VAL A 1 113 ? -12.341 -5.463 31.917 1.00 98.50 113 VAL A O 1
ATOM 880 N N . ASP A 1 114 ? -12.219 -6.727 33.759 1.00 98.50 114 ASP A N 1
ATOM 881 C CA . ASP A 1 114 ? -10.763 -6.882 33.695 1.00 98.50 114 ASP A CA 1
ATOM 882 C C . ASP A 1 114 ? -10.321 -7.810 32.544 1.00 98.50 114 ASP A C 1
ATOM 884 O O . ASP A 1 114 ? -9.215 -7.658 32.021 1.00 98.50 114 ASP A O 1
ATOM 888 N N . SER A 1 115 ? -11.188 -8.714 32.073 1.00 98.56 115 SER A N 1
ATOM 889 C CA . SER A 1 115 ? -10.970 -9.465 30.830 1.00 98.56 115 SER A CA 1
ATOM 890 C C . SER A 1 115 ? -11.142 -8.603 29.582 1.00 98.56 115 SER A C 1
ATOM 892 O O . SER A 1 115 ? -10.262 -8.607 28.723 1.00 98.56 115 SER A O 1
ATOM 894 N N . MET A 1 116 ? -12.208 -7.801 29.513 1.00 98.69 116 MET A N 1
ATOM 895 C CA . MET A 1 116 ? -12.446 -6.875 28.400 1.00 98.69 116 MET A CA 1
ATOM 896 C C . MET A 1 116 ? -11.332 -5.826 28.270 1.00 98.69 116 MET A C 1
ATOM 898 O O . MET A 1 116 ? -10.948 -5.485 27.154 1.00 98.69 116 MET A O 1
ATOM 902 N N . LYS A 1 117 ? -10.762 -5.343 29.386 1.00 98.69 117 LYS A N 1
ATOM 903 C CA . LYS A 1 117 ? -9.581 -4.459 29.360 1.00 98.69 117 LYS A CA 1
ATOM 904 C C . LYS A 1 117 ? -8.372 -5.141 28.719 1.00 98.69 117 LYS A C 1
ATOM 906 O O . LYS A 1 117 ? -7.777 -4.571 27.813 1.00 98.69 117 LYS A O 1
ATOM 911 N N . ARG A 1 118 ? -8.040 -6.369 29.144 1.00 98.50 118 ARG A N 1
ATOM 912 C CA . ARG A 1 118 ? -6.920 -7.144 28.576 1.00 98.50 118 ARG A CA 1
ATOM 913 C C . ARG A 1 118 ? -7.091 -7.389 27.075 1.00 98.50 118 ARG A C 1
ATOM 915 O O . ARG A 1 118 ? -6.123 -7.280 26.330 1.00 98.50 118 ARG A O 1
ATOM 922 N N . GLU A 1 119 ? -8.310 -7.683 26.630 1.00 98.50 119 GLU A N 1
ATOM 923 C CA . GLU A 1 119 ? -8.627 -7.857 25.209 1.00 98.50 119 GLU A CA 1
ATOM 924 C C . GLU A 1 119 ? -8.512 -6.539 24.423 1.00 98.50 119 GLU A C 1
ATOM 926 O O . GLU A 1 119 ? -7.866 -6.503 23.377 1.00 98.50 119 GLU A O 1
ATOM 931 N N . ALA A 1 120 ? -9.053 -5.435 24.948 1.00 98.56 120 ALA A N 1
ATOM 932 C CA . ALA A 1 120 ? -8.933 -4.112 24.333 1.00 98.56 120 ALA A CA 1
ATOM 933 C C . ALA A 1 120 ? -7.472 -3.634 24.236 1.00 98.56 120 ALA A C 1
ATOM 935 O O . ALA A 1 120 ? -7.079 -3.028 23.237 1.00 98.56 120 ALA A O 1
ATOM 936 N N . ASP A 1 121 ? -6.654 -3.932 25.247 1.00 98.56 121 ASP A N 1
ATOM 937 C CA . ASP A 1 121 ? -5.223 -3.636 25.246 1.00 98.56 121 ASP A CA 1
ATOM 938 C C . ASP A 1 121 ? -4.479 -4.462 24.182 1.00 98.56 121 ASP A C 1
ATOM 940 O O . ASP A 1 121 ? -3.679 -3.897 23.434 1.00 98.56 121 ASP A O 1
ATOM 944 N N . ALA A 1 122 ? -4.790 -5.756 24.041 1.00 98.56 122 ALA A N 1
ATOM 945 C CA . ALA A 1 122 ? -4.223 -6.615 22.997 1.00 98.56 122 ALA A CA 1
ATOM 946 C C . ALA A 1 122 ? -4.625 -6.161 21.580 1.00 98.56 122 ALA A C 1
ATOM 948 O O . ALA A 1 122 ? -3.769 -6.021 20.707 1.00 98.56 122 ALA A O 1
ATOM 949 N N . LEU A 1 123 ? -5.906 -5.842 21.358 1.00 98.56 123 LEU A N 1
ATOM 950 C CA . LEU A 1 123 ? -6.388 -5.292 20.086 1.00 98.56 123 LEU A CA 1
ATOM 951 C C . LEU A 1 123 ? -5.684 -3.974 19.732 1.00 98.56 123 LEU A C 1
ATOM 953 O O . LEU A 1 123 ? -5.319 -3.767 18.576 1.00 98.56 123 LEU A O 1
ATOM 957 N N . ARG A 1 124 ? -5.432 -3.104 20.719 1.00 98.69 124 ARG A N 1
ATOM 958 C CA . ARG A 1 124 ? -4.683 -1.854 20.522 1.00 98.69 124 ARG A CA 1
ATOM 959 C C . ARG A 1 124 ? -3.229 -2.102 20.107 1.00 98.69 124 ARG A C 1
ATOM 961 O O . ARG A 1 124 ? -2.721 -1.362 19.270 1.00 98.69 124 ARG A O 1
ATOM 968 N N . MET A 1 125 ? -2.564 -3.133 20.639 1.00 98.38 125 MET A N 1
ATOM 969 C CA . MET A 1 125 ? -1.213 -3.500 20.188 1.00 98.38 125 MET A CA 1
ATOM 970 C C . MET A 1 125 ? -1.222 -4.014 18.742 1.00 98.38 125 MET A C 1
ATOM 972 O O . MET A 1 125 ? -0.431 -3.529 17.936 1.00 98.38 125 MET A O 1
ATOM 976 N N . ASN A 1 126 ? -2.174 -4.881 18.382 1.00 98.50 126 ASN A N 1
ATOM 977 C CA . ASN A 1 126 ? -2.319 -5.386 17.010 1.00 98.50 126 ASN A CA 1
ATOM 978 C C . ASN A 1 126 ? -2.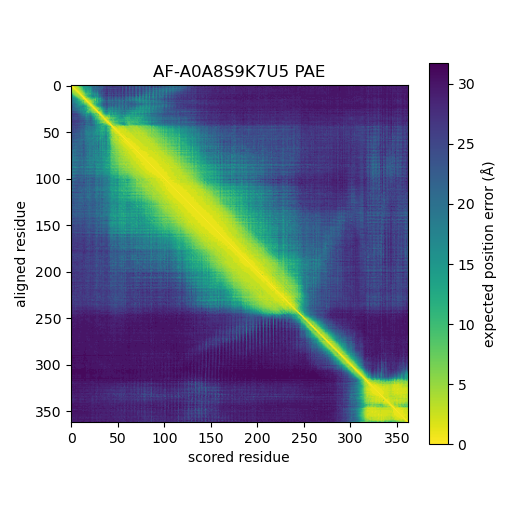604 -4.258 15.998 1.00 98.50 126 ASN A C 1
ATOM 980 O O . ASN A 1 126 ? -2.071 -4.270 14.892 1.00 98.50 126 ASN A O 1
ATOM 984 N N . VAL A 1 127 ? -3.422 -3.261 16.364 1.00 98.56 127 VAL A N 1
ATOM 985 C CA . VAL A 1 127 ? -3.676 -2.078 15.518 1.00 98.56 127 VAL A CA 1
ATOM 986 C C . VAL A 1 127 ? -2.393 -1.279 15.280 1.00 98.56 127 VAL A C 1
ATOM 988 O O . VAL A 1 127 ? -2.137 -0.882 14.146 1.00 98.56 127 VAL A O 1
ATOM 991 N N . ASN A 1 128 ? -1.566 -1.086 16.311 1.00 98.25 128 ASN A N 1
ATOM 992 C CA . ASN A 1 128 ? -0.286 -0.390 16.167 1.00 98.25 128 ASN A CA 1
ATOM 993 C C . ASN A 1 128 ? 0.688 -1.165 15.260 1.00 98.25 128 ASN A C 1
ATOM 995 O O . ASN A 1 128 ? 1.334 -0.555 14.412 1.00 98.25 128 ASN A O 1
ATOM 999 N N . GLU A 1 129 ? 0.762 -2.493 15.394 1.00 98.56 129 GLU A N 1
ATOM 1000 C CA . GLU A 1 129 ? 1.612 -3.354 14.556 1.00 98.56 129 GLU A CA 1
ATOM 1001 C C . GLU A 1 129 ? 1.174 -3.334 13.079 1.00 98.56 129 GLU A C 1
ATOM 1003 O O . GLU A 1 129 ? 1.996 -3.147 12.175 1.00 98.56 129 GLU A O 1
ATOM 1008 N N . LEU A 1 130 ? -0.137 -3.425 12.824 1.00 98.50 130 LEU A N 1
ATOM 1009 C CA . LEU A 1 130 ? -0.710 -3.267 11.484 1.00 98.50 130 LEU A CA 1
ATOM 1010 C C . LEU A 1 130 ? -0.452 -1.868 10.909 1.00 98.50 130 LEU A C 1
ATOM 1012 O O . LEU A 1 130 ? -0.177 -1.744 9.717 1.00 98.50 130 LEU A O 1
ATOM 1016 N N . GLN A 1 131 ? -0.498 -0.819 11.736 1.00 98.69 131 GLN A N 1
ATOM 1017 C CA . GLN A 1 131 ? -0.179 0.545 11.312 1.00 98.69 131 GLN A CA 1
ATOM 1018 C C . GLN A 1 131 ? 1.300 0.690 10.925 1.00 98.69 131 GLN A C 1
ATOM 1020 O O . GLN A 1 131 ? 1.587 1.303 9.896 1.00 98.69 131 GLN A O 1
ATOM 1025 N N . THR A 1 132 ? 2.233 0.102 11.684 1.00 98.38 132 THR A N 1
ATOM 1026 C CA . THR A 1 132 ? 3.657 0.083 11.301 1.00 98.38 132 THR A CA 1
ATOM 1027 C C . THR A 1 132 ? 3.887 -0.709 10.015 1.00 98.38 132 THR A C 1
ATOM 1029 O O . THR A 1 132 ? 4.523 -0.199 9.098 1.00 98.38 132 THR A O 1
ATOM 1032 N N . SER A 1 133 ? 3.271 -1.888 9.874 1.00 98.62 133 SER A N 1
ATOM 1033 C CA . SER A 1 133 ? 3.385 -2.702 8.656 1.00 98.62 133 SER A CA 1
ATOM 1034 C C . SER A 1 133 ? 2.819 -1.992 7.417 1.00 98.62 133 SER A C 1
ATOM 1036 O O . SER A 1 133 ? 3.405 -2.062 6.336 1.00 98.62 133 SER A O 1
ATOM 1038 N N . LEU A 1 134 ? 1.713 -1.253 7.567 1.00 98.69 134 LEU A N 1
ATOM 1039 C CA . LEU A 1 134 ? 1.150 -0.422 6.503 1.00 98.69 134 LEU A CA 1
ATOM 1040 C C . LEU A 1 134 ? 2.106 0.712 6.104 1.00 98.69 134 LEU A C 1
ATOM 1042 O O . LEU A 1 134 ? 2.280 0.964 4.914 1.00 98.69 134 LEU A O 1
ATOM 1046 N N . GLN A 1 135 ? 2.741 1.373 7.076 1.00 98.75 135 GLN A N 1
ATOM 1047 C CA . GLN A 1 135 ? 3.717 2.432 6.814 1.00 98.75 135 GLN A CA 1
ATOM 1048 C C . GLN A 1 135 ? 4.946 1.900 6.060 1.00 98.75 135 GLN A C 1
ATOM 1050 O O . GLN A 1 135 ? 5.358 2.513 5.074 1.00 98.75 135 GLN A O 1
ATOM 1055 N N . ASP A 1 136 ? 5.476 0.740 6.455 1.00 98.50 136 ASP A N 1
ATOM 1056 C CA . ASP A 1 136 ? 6.584 0.078 5.755 1.00 98.50 136 ASP A CA 1
ATOM 1057 C C . ASP A 1 136 ? 6.204 -0.272 4.306 1.00 98.50 136 ASP A C 1
ATOM 1059 O O . ASP A 1 136 ? 6.986 -0.053 3.379 1.00 98.50 136 ASP A O 1
ATOM 1063 N N . LYS A 1 137 ? 4.968 -0.742 4.079 1.00 98.69 137 LYS A N 1
ATOM 1064 C CA . LYS A 1 137 ? 4.465 -1.033 2.728 1.00 98.69 137 LYS A CA 1
ATOM 1065 C C . LYS A 1 137 ? 4.254 0.210 1.868 1.00 98.69 137 LYS A C 1
ATOM 1067 O O . LYS A 1 137 ? 4.493 0.133 0.666 1.00 98.69 137 LYS A O 1
ATOM 1072 N N . CYS A 1 138 ? 3.887 1.354 2.444 1.00 98.62 138 CYS A N 1
ATOM 1073 C CA . CYS A 1 138 ? 3.891 2.622 1.708 1.00 98.62 138 CYS A CA 1
ATOM 1074 C C . CYS A 1 138 ? 5.310 2.997 1.247 1.00 98.62 138 CYS A C 1
ATOM 1076 O O . CYS A 1 138 ? 5.493 3.346 0.085 1.00 98.62 138 CYS A O 1
ATOM 1078 N N . ILE A 1 139 ? 6.321 2.841 2.112 1.00 98.50 139 ILE A N 1
ATOM 1079 C CA . ILE A 1 139 ? 7.727 3.118 1.767 1.00 98.50 139 ILE A CA 1
ATOM 1080 C C . ILE A 1 139 ? 8.219 2.190 0.640 1.00 98.50 139 ILE A C 1
ATOM 1082 O O . ILE A 1 139 ? 8.895 2.647 -0.281 1.00 98.50 139 ILE A O 1
ATOM 1086 N N . GLU A 1 140 ? 7.860 0.904 0.672 1.00 98.62 140 GLU A N 1
ATOM 1087 C CA . GLU A 1 140 ? 8.188 -0.062 -0.391 1.00 98.62 140 GLU A CA 1
ATOM 1088 C C . GLU A 1 140 ? 7.522 0.301 -1.734 1.00 98.62 140 GLU A C 1
ATOM 1090 O O . GLU A 1 140 ? 8.163 0.226 -2.784 1.00 98.62 140 GLU A O 1
ATOM 1095 N N . ILE A 1 141 ? 6.262 0.754 -1.708 1.00 98.69 141 ILE A N 1
ATOM 1096 C CA . ILE A 1 141 ? 5.539 1.233 -2.898 1.00 98.69 141 ILE A CA 1
ATOM 1097 C C . ILE A 1 141 ? 6.198 2.493 -3.474 1.00 98.69 141 ILE A C 1
ATOM 1099 O O . ILE A 1 141 ? 6.416 2.563 -4.683 1.00 98.69 141 ILE A O 1
ATOM 1103 N N . ASP A 1 142 ? 6.566 3.464 -2.636 1.00 98.62 142 ASP A N 1
ATOM 1104 C CA . ASP A 1 142 ? 7.230 4.694 -3.084 1.00 98.62 142 ASP A CA 1
ATOM 1105 C C . ASP A 1 142 ? 8.596 4.401 -3.731 1.00 98.62 142 ASP A C 1
ATOM 1107 O O . ASP A 1 142 ? 8.920 4.954 -4.787 1.00 98.62 142 ASP A O 1
ATOM 1111 N N . GLN A 1 143 ? 9.373 3.471 -3.162 1.00 98.69 143 GLN A N 1
ATOM 1112 C CA . GLN A 1 143 ? 10.626 2.989 -3.757 1.00 98.69 143 GLN A CA 1
ATOM 1113 C C . GLN A 1 143 ? 10.405 2.284 -5.105 1.00 98.69 143 GLN A C 1
ATOM 1115 O O . GLN A 1 143 ? 11.147 2.535 -6.060 1.00 98.69 143 GLN A O 1
ATOM 1120 N N . ALA A 1 144 ? 9.377 1.435 -5.215 1.00 98.69 144 ALA A N 1
ATOM 1121 C CA . ALA A 1 144 ? 9.021 0.774 -6.468 1.00 98.69 144 ALA A CA 1
ATOM 1122 C C . ALA A 1 144 ? 8.595 1.785 -7.549 1.00 98.69 144 ALA A C 1
ATOM 1124 O O . ALA A 1 144 ? 9.043 1.678 -8.691 1.00 98.69 144 ALA A O 1
ATOM 1125 N N . ASN A 1 145 ? 7.812 2.806 -7.186 1.00 98.69 145 ASN A N 1
ATOM 1126 C CA . ASN A 1 145 ? 7.405 3.885 -8.089 1.00 98.69 145 ASN A CA 1
ATOM 1127 C C . ASN A 1 145 ? 8.613 4.682 -8.604 1.00 98.69 145 ASN A C 1
ATOM 1129 O O . ASN A 1 145 ? 8.744 4.878 -9.811 1.00 98.69 145 ASN A O 1
ATOM 1133 N N . CYS A 1 146 ? 9.553 5.051 -7.724 1.00 98.62 146 CYS A N 1
ATOM 1134 C CA . CYS A 1 146 ? 10.798 5.713 -8.134 1.00 98.62 146 CYS A CA 1
ATOM 1135 C C . CYS A 1 146 ? 11.578 4.865 -9.151 1.00 98.62 146 CYS A C 1
ATOM 1137 O O . CYS A 1 146 ? 12.097 5.386 -10.139 1.00 98.62 146 CYS A O 1
ATOM 1139 N N . ARG A 1 147 ? 11.621 3.541 -8.948 1.00 98.69 147 ARG A N 1
ATOM 1140 C CA . ARG A 1 147 ? 12.296 2.624 -9.870 1.00 98.69 147 ARG A CA 1
ATOM 1141 C C . ARG A 1 147 ? 11.568 2.470 -11.210 1.00 98.69 147 ARG A C 1
ATOM 1143 O O . ARG A 1 147 ? 12.235 2.309 -12.230 1.00 98.69 147 ARG A O 1
ATOM 1150 N N . ILE A 1 148 ? 10.237 2.539 -11.228 1.00 98.69 148 ILE A N 1
ATOM 1151 C CA . ILE A 1 148 ? 9.445 2.568 -12.468 1.00 98.69 148 ILE A CA 1
ATOM 1152 C C . ILE A 1 148 ? 9.778 3.832 -13.268 1.00 98.69 148 ILE A C 1
ATOM 1154 O O . ILE A 1 148 ? 10.151 3.714 -14.433 1.00 98.69 148 ILE A O 1
ATOM 1158 N N . GLU A 1 149 ? 9.776 5.014 -12.642 1.00 98.69 149 GLU A N 1
ATOM 1159 C CA . GLU A 1 149 ? 10.128 6.262 -13.335 1.00 98.69 149 GLU A CA 1
ATOM 1160 C C . GLU A 1 149 ? 11.552 6.249 -13.924 1.00 98.69 149 GLU A C 1
ATOM 1162 O O . GLU A 1 149 ? 11.805 6.830 -14.981 1.00 98.69 149 GLU A O 1
ATOM 1167 N N . GLU A 1 150 ? 12.520 5.635 -13.235 1.00 98.69 150 GLU A N 1
ATOM 1168 C CA . GLU A 1 150 ? 13.878 5.454 -13.765 1.00 98.69 150 GLU A CA 1
ATOM 1169 C C . GLU A 1 150 ? 13.892 4.576 -15.021 1.00 98.69 150 GLU A C 1
ATOM 1171 O O . GLU A 1 150 ? 14.579 4.902 -15.992 1.00 98.69 150 GLU A O 1
ATOM 1176 N N . LEU A 1 151 ? 13.136 3.475 -15.012 1.00 98.69 151 LEU A N 1
ATOM 1177 C CA . LEU A 1 151 ? 13.031 2.565 -16.150 1.00 98.69 151 LEU A CA 1
ATOM 1178 C C . LEU A 1 151 ? 12.320 3.228 -17.334 1.00 98.69 151 LEU A C 1
ATOM 1180 O O . LEU A 1 151 ? 12.806 3.114 -18.455 1.00 98.69 151 LEU A O 1
ATOM 1184 N N . GLU A 1 152 ? 11.257 4.000 -17.103 1.00 98.56 152 GLU A N 1
ATOM 1185 C CA . GLU A 1 152 ? 10.583 4.790 -18.144 1.00 98.56 152 GLU A CA 1
ATOM 1186 C C . GLU A 1 152 ? 11.540 5.794 -18.810 1.00 98.56 152 GLU A C 1
ATOM 1188 O O . GLU A 1 152 ? 11.614 5.869 -20.040 1.00 98.56 152 GLU A O 1
ATOM 1193 N N . LYS A 1 153 ? 12.356 6.505 -18.016 1.00 98.62 153 LYS A N 1
ATOM 1194 C CA . LYS A 1 153 ? 13.402 7.419 -18.518 1.00 98.62 153 LYS A CA 1
ATOM 1195 C C . LYS A 1 153 ? 14.472 6.688 -19.343 1.00 98.62 153 LYS A C 1
ATOM 1197 O O . LYS A 1 153 ? 15.030 7.281 -20.265 1.00 98.62 153 LYS A O 1
ATOM 1202 N N . ILE A 1 154 ? 14.778 5.426 -19.029 1.00 98.62 154 ILE A N 1
ATOM 1203 C CA . ILE A 1 154 ? 15.701 4.588 -19.815 1.00 98.62 154 ILE A CA 1
ATOM 1204 C C . ILE A 1 154 ? 15.036 4.117 -21.116 1.00 98.62 154 ILE A C 1
ATOM 1206 O O . ILE A 1 154 ? 15.661 4.202 -22.169 1.00 98.62 154 ILE A O 1
ATOM 1210 N N . CYS A 1 155 ? 13.775 3.680 -21.073 1.00 98.25 155 CYS A N 1
ATOM 1211 C CA . CYS A 1 155 ? 13.022 3.257 -22.255 1.00 98.25 155 CYS A CA 1
ATOM 1212 C C . CYS A 1 155 ? 12.883 4.377 -23.295 1.00 98.25 155 CYS A C 1
ATOM 1214 O O . CYS A 1 155 ? 13.054 4.109 -24.480 1.00 98.25 155 CYS A O 1
ATOM 1216 N N . LEU A 1 156 ? 12.643 5.623 -22.867 1.00 98.31 156 LEU A N 1
ATOM 1217 C CA . LEU A 1 156 ? 12.621 6.779 -23.773 1.00 98.31 156 LEU A CA 1
ATOM 1218 C C . LEU A 1 156 ? 13.972 6.967 -24.483 1.00 98.31 156 LEU A C 1
ATOM 1220 O O . LEU A 1 156 ? 14.014 6.979 -25.707 1.00 98.31 156 LEU A O 1
ATOM 1224 N N . LYS A 1 157 ? 15.084 6.983 -23.735 1.00 98.56 157 LYS A N 1
ATOM 1225 C CA . LYS A 1 157 ? 16.436 7.113 -24.313 1.00 98.56 157 LYS A CA 1
ATOM 1226 C C . LYS A 1 157 ? 16.806 5.973 -25.263 1.00 98.56 157 LYS A C 1
ATOM 1228 O O . LYS A 1 157 ? 17.512 6.200 -26.238 1.00 98.56 157 LYS A O 1
ATOM 1233 N N . LEU A 1 158 ? 16.374 4.747 -24.960 1.00 98.19 158 LEU A N 1
ATOM 1234 C CA . LEU A 1 158 ? 16.590 3.597 -25.840 1.00 98.19 158 LEU A CA 1
ATOM 1235 C C . LEU A 1 158 ? 15.803 3.733 -27.142 1.00 98.19 158 LEU A C 1
ATOM 1237 O O . LEU A 1 158 ? 16.332 3.376 -28.188 1.00 98.19 158 LEU A O 1
ATOM 1241 N N . LYS A 1 159 ? 14.584 4.280 -27.086 1.00 98.38 159 LYS A N 1
ATOM 1242 C CA . LYS A 1 159 ? 13.784 4.555 -28.277 1.00 98.38 159 LYS A CA 1
ATOM 1243 C C . LYS A 1 159 ? 14.418 5.643 -29.147 1.00 98.38 159 LYS A C 1
ATOM 1245 O O . LYS A 1 159 ? 14.576 5.425 -30.340 1.00 98.38 159 LYS A O 1
ATOM 1250 N N . ASP A 1 160 ? 14.851 6.752 -28.547 1.00 97.81 160 ASP A N 1
ATOM 1251 C CA . ASP A 1 160 ? 15.545 7.826 -29.274 1.00 97.81 160 ASP A CA 1
ATOM 1252 C C . ASP A 1 160 ? 16.802 7.285 -29.996 1.00 97.81 160 ASP A C 1
ATOM 1254 O O . ASP A 1 160 ? 17.052 7.608 -31.156 1.00 97.81 160 ASP A O 1
ATOM 1258 N N . ALA A 1 161 ? 17.560 6.399 -29.335 1.00 97.94 161 ALA A N 1
ATOM 1259 C CA . ALA A 1 161 ? 18.736 5.741 -29.910 1.00 97.94 161 ALA A CA 1
ATOM 1260 C C . ALA A 1 161 ? 18.400 4.671 -30.973 1.00 97.94 161 ALA A C 1
ATOM 1262 O O . ALA A 1 161 ? 19.202 4.434 -31.877 1.00 97.94 161 ALA A O 1
ATOM 1263 N N . GLU A 1 162 ? 17.240 4.012 -30.885 1.00 98.12 162 GLU A N 1
ATOM 1264 C CA . GLU A 1 162 ? 16.739 3.088 -31.913 1.00 98.12 162 GLU A CA 1
ATOM 1265 C C . GLU A 1 162 ? 16.339 3.849 -33.185 1.00 98.12 162 GLU A C 1
ATOM 1267 O O . GLU A 1 162 ? 16.740 3.456 -34.283 1.00 98.12 162 GLU A O 1
ATOM 1272 N N . ASP A 1 163 ? 15.635 4.975 -33.034 1.00 97.44 163 ASP A N 1
ATOM 1273 C CA . ASP A 1 163 ? 15.273 5.873 -34.133 1.00 97.44 163 ASP A CA 1
ATOM 1274 C C . ASP A 1 163 ? 16.541 6.479 -34.786 1.00 97.44 163 ASP A C 1
ATOM 1276 O O . ASP A 1 163 ? 16.684 6.454 -36.013 1.00 97.44 163 ASP A O 1
ATOM 1280 N N . GLU A 1 164 ? 17.531 6.923 -33.996 1.00 97.69 164 GLU A N 1
ATOM 1281 C CA . GLU A 1 164 ? 18.840 7.369 -34.507 1.00 97.69 164 GLU A CA 1
ATOM 1282 C C . GLU A 1 164 ? 19.556 6.249 -35.287 1.00 97.69 164 GLU A C 1
ATOM 1284 O O . GLU A 1 164 ? 19.971 6.450 -36.433 1.00 97.69 164 GLU A O 1
ATOM 1289 N N . ALA A 1 165 ? 19.636 5.036 -34.729 1.00 97.31 165 ALA A N 1
ATOM 1290 C CA . ALA A 1 165 ? 20.253 3.888 -35.392 1.00 97.31 165 ALA A CA 1
ATOM 1291 C C . ALA A 1 165 ? 19.532 3.487 -36.695 1.00 97.31 165 ALA A C 1
ATOM 1293 O O . ALA A 1 165 ? 20.185 3.055 -37.652 1.00 97.31 165 ALA A O 1
ATOM 1294 N N . ALA A 1 166 ? 18.207 3.651 -36.765 1.00 97.38 166 ALA A N 1
ATOM 1295 C CA . ALA A 1 166 ? 17.432 3.430 -37.981 1.00 97.38 166 ALA A CA 1
ATOM 1296 C C . ALA A 1 166 ? 17.809 4.437 -39.083 1.00 97.38 166 ALA A C 1
ATOM 1298 O O . ALA A 1 166 ? 18.116 4.018 -40.203 1.00 97.38 166 ALA A O 1
ATOM 1299 N N . THR A 1 167 ? 17.886 5.736 -38.763 1.00 96.94 167 THR A N 1
ATOM 1300 C CA . THR A 1 167 ? 18.310 6.766 -39.735 1.00 96.94 167 THR A CA 1
ATOM 1301 C C . THR A 1 167 ? 19.758 6.568 -40.197 1.00 96.94 167 THR A C 1
ATOM 1303 O O . THR A 1 167 ? 20.041 6.618 -41.396 1.00 96.94 167 THR A O 1
ATOM 1306 N N . ALA A 1 168 ? 20.676 6.231 -39.285 1.00 96.75 168 ALA A N 1
ATOM 1307 C CA . ALA A 1 168 ? 22.069 5.936 -39.619 1.00 96.75 168 ALA A CA 1
ATOM 1308 C C . ALA A 1 168 ? 22.198 4.721 -40.560 1.00 96.75 168 ALA A C 1
ATOM 1310 O O . ALA A 1 168 ? 23.018 4.720 -41.481 1.00 96.75 168 ALA A O 1
ATOM 1311 N N . LYS A 1 169 ? 21.357 3.695 -40.374 1.00 97.56 169 LYS A N 1
ATOM 1312 C CA . LYS A 1 169 ? 21.298 2.510 -41.243 1.00 97.56 169 LYS A CA 1
ATOM 1313 C C . LYS A 1 169 ? 20.758 2.832 -42.640 1.00 97.56 169 LYS A C 1
ATOM 1315 O O . LYS A 1 169 ? 21.243 2.255 -43.617 1.00 97.56 169 LYS A O 1
ATOM 1320 N N . GLU A 1 170 ? 19.782 3.730 -42.754 1.00 96.81 170 GLU A N 1
ATOM 1321 C CA . GLU A 1 170 ? 19.271 4.203 -44.046 1.00 96.81 170 GLU A CA 1
ATOM 1322 C C . GLU A 1 170 ? 20.343 4.996 -44.807 1.00 96.81 170 GLU A C 1
ATOM 1324 O O . GLU A 1 170 ? 20.655 4.657 -45.951 1.00 96.81 170 GLU A O 1
ATOM 1329 N N . LEU A 1 171 ? 21.005 5.952 -44.144 1.00 96.50 171 LEU A N 1
ATOM 1330 C CA . LEU A 1 171 ? 22.125 6.708 -44.716 1.00 96.50 171 LEU A CA 1
ATOM 1331 C C . LEU A 1 171 ? 23.267 5.787 -45.170 1.00 96.50 171 LEU A C 1
ATOM 1333 O O . LEU A 1 171 ? 23.727 5.895 -46.306 1.00 96.50 171 LEU A O 1
ATOM 1337 N N . ALA A 1 172 ? 23.675 4.823 -44.339 1.00 96.62 172 ALA A N 1
ATOM 1338 C CA . ALA A 1 172 ? 24.699 3.842 -44.702 1.00 96.62 172 ALA A CA 1
ATOM 1339 C C . ALA A 1 172 ? 24.287 2.965 -45.902 1.00 96.62 172 ALA A C 1
ATOM 1341 O O . ALA A 1 172 ? 25.132 2.593 -46.719 1.00 96.62 172 ALA A O 1
ATOM 1342 N N . SER A 1 173 ? 22.994 2.654 -46.038 1.00 96.81 173 SER A N 1
ATOM 1343 C CA . SER A 1 173 ? 22.460 1.912 -47.187 1.00 96.81 173 SER A CA 1
ATOM 1344 C C . SER A 1 173 ? 22.486 2.760 -48.463 1.00 96.81 173 SER A C 1
ATOM 1346 O O . SER A 1 173 ? 22.911 2.266 -49.506 1.00 96.81 173 SER A O 1
ATOM 1348 N N . SER A 1 174 ? 22.120 4.043 -48.369 1.00 96.75 174 SER A N 1
ATOM 1349 C CA . SER A 1 174 ? 22.217 5.011 -49.469 1.00 96.75 174 SER A CA 1
ATOM 1350 C C . SER A 1 174 ? 23.668 5.178 -49.941 1.00 96.75 174 SER A C 1
ATOM 1352 O O . SER A 1 174 ? 23.980 4.876 -51.096 1.00 96.75 174 SER A O 1
ATOM 1354 N N . MET A 1 175 ? 24.588 5.502 -49.022 1.00 97.00 175 MET A N 1
ATOM 1355 C CA . MET A 1 175 ? 26.025 5.632 -49.305 1.00 97.00 175 MET A CA 1
ATOM 1356 C C . MET A 1 175 ? 26.614 4.362 -49.930 1.00 97.00 175 MET A C 1
ATOM 1358 O O . MET A 1 175 ? 27.459 4.444 -50.819 1.00 97.00 175 MET A O 1
ATOM 1362 N N . LYS A 1 176 ? 26.163 3.170 -49.515 1.00 96.81 176 LYS A N 1
ATOM 1363 C CA . LYS A 1 176 ? 26.591 1.913 -50.142 1.00 96.81 176 LYS A CA 1
ATOM 1364 C C . LYS A 1 176 ? 26.204 1.858 -51.625 1.00 96.81 176 LYS A C 1
ATOM 1366 O O . LYS A 1 176 ? 27.045 1.491 -52.443 1.00 96.81 176 LYS A O 1
ATOM 1371 N N . THR A 1 177 ? 24.972 2.233 -51.981 1.00 95.44 177 THR A N 1
ATOM 1372 C CA . THR A 1 177 ? 24.536 2.259 -53.391 1.00 95.44 177 THR A CA 1
ATOM 1373 C C . THR A 1 177 ? 25.279 3.313 -54.215 1.00 95.44 177 THR A C 1
ATOM 1375 O O . THR A 1 177 ? 25.631 3.055 -55.367 1.00 95.44 177 THR A O 1
ATOM 1378 N N . GLU A 1 178 ? 25.607 4.460 -53.616 1.00 95.56 178 GLU A N 1
ATOM 1379 C CA . GLU A 1 178 ? 26.435 5.490 -54.248 1.00 95.56 178 GLU A CA 1
ATOM 1380 C C . GLU A 1 178 ? 27.862 4.983 -54.509 1.00 95.56 178 GLU A C 1
ATOM 1382 O O . GLU A 1 178 ? 28.350 5.073 -55.634 1.00 95.56 178 GLU A O 1
ATOM 1387 N N . VAL A 1 179 ? 28.506 4.350 -53.522 1.00 96.56 179 VAL A N 1
ATOM 1388 C CA . VAL A 1 179 ? 29.841 3.740 -53.668 1.00 96.56 179 VAL A CA 1
ATOM 1389 C C . VAL A 1 179 ? 29.856 2.636 -54.734 1.00 96.56 179 VAL A C 1
ATOM 1391 O O . VAL A 1 179 ? 30.822 2.525 -55.492 1.00 96.56 179 VAL A O 1
ATOM 1394 N N . GLU A 1 180 ? 28.799 1.827 -54.836 1.00 95.69 180 GLU A N 1
ATOM 1395 C CA . GLU A 1 180 ? 28.661 0.816 -55.895 1.00 95.69 180 GLU A CA 1
ATOM 1396 C C . GLU A 1 180 ? 28.505 1.458 -57.290 1.00 95.69 180 GLU A C 1
ATOM 1398 O O . GLU A 1 180 ? 29.135 0.998 -58.246 1.00 95.69 180 GLU A O 1
ATOM 1403 N N . SER A 1 181 ? 27.761 2.566 -57.400 1.00 95.88 181 SER A N 1
ATOM 1404 C CA . SER A 1 181 ? 27.635 3.367 -58.630 1.00 95.88 181 SER A CA 1
ATOM 1405 C C . SER A 1 181 ? 28.960 4.022 -59.045 1.00 95.88 181 SER A C 1
ATOM 1407 O O . SER A 1 181 ? 29.384 3.904 -60.199 1.00 95.88 181 SER A O 1
ATOM 1409 N N . VAL A 1 182 ? 29.675 4.648 -58.103 1.00 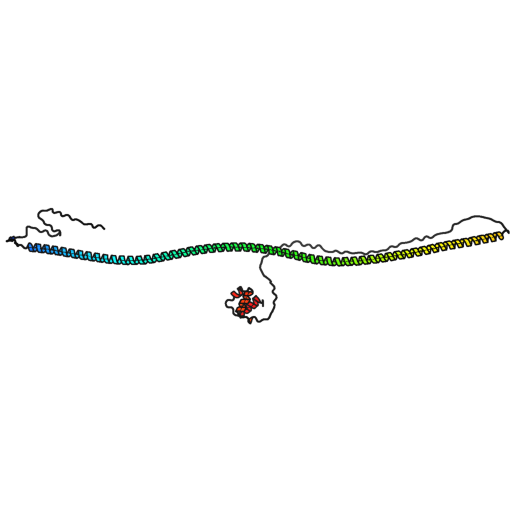96.94 182 VAL A N 1
ATOM 1410 C CA . VAL A 1 182 ? 31.007 5.234 -58.331 1.00 96.94 182 VAL A CA 1
ATOM 1411 C C . VAL A 1 182 ? 31.985 4.167 -58.826 1.00 96.94 182 VAL A C 1
ATOM 1413 O O . VAL A 1 182 ? 32.633 4.374 -59.850 1.00 96.94 182 VAL A O 1
ATOM 1416 N N . ARG A 1 183 ? 32.022 2.989 -58.189 1.00 96.50 183 ARG A N 1
ATOM 1417 C CA . ARG A 1 183 ? 32.875 1.864 -58.611 1.00 96.50 183 ARG A CA 1
ATOM 1418 C C . ARG A 1 183 ? 32.527 1.350 -60.014 1.00 96.50 183 ARG A C 1
ATOM 1420 O O . ARG A 1 183 ? 33.420 0.992 -60.778 1.00 96.50 183 ARG A O 1
ATOM 1427 N N . TYR A 1 184 ? 31.245 1.308 -60.383 1.00 96.50 184 TYR A N 1
ATOM 1428 C CA . TYR A 1 184 ? 30.838 0.952 -61.747 1.00 96.50 184 TYR A CA 1
ATOM 1429 C C . TYR A 1 184 ? 31.344 1.976 -62.778 1.00 96.50 184 TYR A C 1
ATOM 1431 O O . TYR A 1 184 ? 31.883 1.593 -63.821 1.00 96.50 184 TYR A O 1
ATOM 1439 N N . ASN A 1 185 ? 31.229 3.270 -62.471 1.00 96.56 185 ASN A N 1
ATOM 1440 C CA . ASN A 1 185 ? 31.717 4.346 -63.333 1.00 96.56 185 ASN A CA 1
ATOM 1441 C C . ASN A 1 185 ? 33.252 4.354 -63.448 1.00 96.56 185 ASN A C 1
ATOM 1443 O O . ASN A 1 185 ? 33.773 4.535 -64.548 1.00 96.56 185 ASN A O 1
ATOM 1447 N N . GLU A 1 186 ? 33.970 4.088 -62.355 1.00 96.75 186 GLU A N 1
ATOM 1448 C CA . GLU A 1 186 ? 35.429 3.916 -62.328 1.00 96.75 186 GLU A CA 1
ATOM 1449 C C . GLU A 1 186 ? 35.875 2.767 -63.248 1.00 96.75 186 GLU A C 1
ATOM 1451 O O . GLU A 1 186 ? 36.682 2.982 -64.153 1.00 96.75 186 GLU A O 1
ATOM 1456 N N . ASN A 1 187 ? 35.271 1.580 -63.110 1.00 96.69 187 ASN A N 1
ATOM 1457 C CA . ASN A 1 187 ? 35.543 0.430 -63.980 1.00 96.69 187 ASN A CA 1
ATOM 1458 C C . ASN A 1 187 ? 35.286 0.750 -65.467 1.00 96.69 187 ASN A C 1
ATOM 1460 O O . ASN A 1 187 ? 36.059 0.356 -66.343 1.00 96.69 187 ASN A O 1
ATOM 1464 N N . LYS A 1 188 ? 34.211 1.492 -65.768 1.00 97.31 188 LYS A N 1
ATOM 1465 C CA . LYS A 1 188 ? 33.877 1.924 -67.135 1.00 97.31 188 LYS A CA 1
ATOM 1466 C C . LYS A 1 188 ? 34.908 2.911 -67.697 1.00 97.31 188 LYS A C 1
ATOM 1468 O O . LYS A 1 188 ? 35.305 2.777 -68.853 1.00 97.31 188 LYS A O 1
ATOM 1473 N N . LEU A 1 189 ? 35.358 3.878 -66.895 1.00 96.50 189 LEU A N 1
ATOM 1474 C CA . LEU A 1 189 ? 36.421 4.815 -67.273 1.00 96.50 189 LEU A CA 1
ATOM 1475 C C . LEU A 1 189 ? 37.755 4.092 -67.495 1.00 96.50 189 LEU A C 1
ATOM 1477 O O . LEU A 1 189 ? 38.446 4.378 -68.470 1.00 96.50 189 LEU A O 1
ATOM 1481 N N . GLN A 1 190 ? 38.088 3.114 -66.650 1.00 96.94 190 GLN A N 1
ATOM 1482 C CA . GLN A 1 190 ? 39.291 2.297 -66.798 1.00 96.94 190 GLN A CA 1
ATOM 1483 C C . GLN A 1 190 ? 39.278 1.486 -68.105 1.00 96.94 190 GLN A C 1
ATOM 1485 O O . GLN A 1 190 ? 40.294 1.438 -68.800 1.00 96.94 190 GLN A O 1
ATOM 1490 N N . ALA A 1 191 ? 38.133 0.907 -68.482 1.00 96.62 191 ALA A N 1
ATOM 1491 C CA . ALA A 1 191 ? 37.973 0.198 -69.753 1.00 96.62 191 ALA A CA 1
ATOM 1492 C C . ALA A 1 191 ? 38.146 1.130 -70.971 1.00 96.62 191 ALA A C 1
ATOM 1494 O O . ALA A 1 191 ? 38.890 0.799 -71.894 1.00 96.62 191 ALA A O 1
ATOM 1495 N N . LEU A 1 192 ? 37.537 2.323 -70.948 1.00 96.69 192 LEU A N 1
ATOM 1496 C CA . LEU A 1 192 ? 37.708 3.337 -72.000 1.00 96.69 192 LEU A CA 1
ATOM 1497 C C . LEU A 1 192 ? 39.163 3.823 -72.113 1.00 96.69 192 LEU A C 1
ATOM 1499 O O . LEU A 1 192 ? 39.658 4.057 -73.214 1.00 96.69 192 LEU A O 1
ATOM 1503 N N . LEU A 1 193 ? 39.872 3.954 -70.988 1.00 97.06 193 LEU A N 1
ATOM 1504 C CA . LEU A 1 193 ? 41.286 4.329 -70.971 1.00 97.06 193 LEU A CA 1
ATOM 1505 C C . LEU A 1 193 ? 42.169 3.227 -71.582 1.00 97.06 193 LEU A C 1
ATOM 1507 O O . LEU A 1 193 ? 43.083 3.531 -72.348 1.00 97.06 193 LEU A O 1
ATOM 1511 N N . GLN A 1 194 ? 41.877 1.951 -71.307 1.00 97.25 194 GLN A N 1
ATOM 1512 C CA . GLN A 1 194 ? 42.555 0.822 -71.955 1.00 97.25 194 GLN A CA 1
ATOM 1513 C C . GLN A 1 194 ? 42.300 0.788 -73.470 1.00 97.25 194 GLN A C 1
ATOM 1515 O O . GLN A 1 194 ? 43.250 0.637 -74.238 1.00 97.25 194 GLN A O 1
ATOM 1520 N N . GLU A 1 195 ? 41.055 0.991 -73.909 1.00 96.75 195 GLU A N 1
ATOM 1521 C CA . GLU A 1 195 ? 40.698 1.092 -75.331 1.00 96.75 195 GLU A CA 1
ATOM 1522 C C . GLU A 1 195 ? 41.468 2.227 -76.026 1.00 96.75 195 GLU A C 1
ATOM 1524 O O . GLU A 1 195 ? 42.091 2.013 -77.069 1.00 96.75 195 GLU A O 1
ATOM 1529 N N . LYS A 1 196 ? 41.511 3.418 -75.413 1.00 96.62 196 LYS A N 1
ATOM 1530 C CA . LYS A 1 196 ? 42.243 4.573 -75.954 1.00 96.62 196 LYS A CA 1
ATOM 1531 C C . LYS A 1 196 ? 43.753 4.350 -76.008 1.00 96.62 196 LYS A C 1
ATOM 1533 O O . LYS A 1 196 ? 44.376 4.773 -76.978 1.00 96.62 196 LYS A O 1
ATOM 1538 N N . ASN A 1 197 ? 44.342 3.641 -75.046 1.00 96.81 197 ASN A N 1
ATOM 1539 C CA . ASN A 1 197 ? 45.756 3.260 -75.117 1.00 96.81 197 ASN A CA 1
ATOM 1540 C C . ASN A 1 197 ? 46.036 2.318 -76.303 1.00 96.81 197 ASN A C 1
ATOM 1542 O O . ASN A 1 197 ? 46.991 2.543 -77.042 1.00 96.81 197 ASN A O 1
ATOM 1546 N N . ILE A 1 198 ? 45.173 1.324 -76.550 1.00 96.56 198 ILE A N 1
ATOM 1547 C CA . ILE A 1 198 ? 45.292 0.421 -77.711 1.00 96.56 198 ILE A CA 1
ATOM 1548 C C . ILE A 1 198 ? 45.163 1.199 -79.034 1.00 96.56 198 ILE A C 1
ATOM 1550 O O . ILE A 1 198 ? 45.893 0.927 -79.992 1.00 96.56 198 ILE A O 1
ATOM 1554 N N . GLU A 1 199 ? 44.261 2.183 -79.097 1.00 95.69 199 GLU A N 1
ATOM 1555 C CA . GLU A 1 199 ? 44.112 3.072 -80.254 1.00 95.69 199 GLU A CA 1
ATOM 1556 C C . GLU A 1 199 ? 45.370 3.928 -80.483 1.00 95.69 199 GLU A C 1
ATOM 1558 O O . GLU A 1 199 ? 45.868 3.990 -81.610 1.00 95.69 199 GLU A O 1
ATOM 1563 N N . ILE A 1 200 ? 45.932 4.522 -79.423 1.00 95.62 200 ILE A N 1
ATOM 1564 C CA . ILE A 1 200 ? 47.179 5.305 -79.468 1.00 95.62 200 ILE A CA 1
ATOM 1565 C C . ILE A 1 200 ? 48.354 4.444 -79.949 1.00 95.62 200 ILE A C 1
ATOM 1567 O O . ILE A 1 200 ? 49.075 4.865 -80.854 1.00 95.62 200 ILE A O 1
ATOM 1571 N N . ASP A 1 201 ? 48.520 3.228 -79.422 1.00 96.19 201 ASP A N 1
ATOM 1572 C CA . ASP A 1 201 ? 49.560 2.289 -79.867 1.00 96.19 201 ASP A CA 1
ATOM 1573 C C . ASP A 1 201 ? 49.399 1.931 -81.351 1.00 96.19 201 ASP A C 1
ATOM 1575 O O . ASP A 1 201 ? 50.375 1.849 -82.105 1.00 96.19 201 ASP A O 1
ATOM 1579 N N . ASN A 1 202 ? 48.158 1.746 -81.810 1.00 95.25 202 ASN A N 1
ATOM 1580 C CA . ASN A 1 202 ? 47.874 1.442 -83.205 1.00 95.25 202 ASN A CA 1
ATOM 1581 C C . ASN A 1 202 ? 48.187 2.626 -84.135 1.00 95.25 202 ASN A C 1
ATOM 1583 O O . ASN A 1 202 ? 48.851 2.442 -85.157 1.00 95.25 202 ASN A O 1
ATOM 1587 N N . LEU A 1 203 ? 47.775 3.840 -83.760 1.00 94.75 203 LEU A N 1
ATOM 1588 C CA . LEU A 1 203 ? 48.116 5.075 -84.470 1.00 94.75 203 LEU A CA 1
ATOM 1589 C C . LEU A 1 203 ? 49.632 5.331 -84.457 1.00 94.75 203 LEU A C 1
ATOM 1591 O O . LEU A 1 203 ? 50.189 5.757 -85.467 1.00 94.75 203 LEU A O 1
ATOM 1595 N N . GLY A 1 204 ? 50.322 4.999 -83.363 1.00 95.38 204 GLY A N 1
ATOM 1596 C CA . GLY A 1 204 ? 51.781 5.019 -83.262 1.00 95.38 204 GLY A CA 1
ATOM 1597 C C . GLY A 1 204 ? 52.447 4.084 -84.274 1.00 95.38 204 GLY A C 1
ATOM 1598 O O . GLY A 1 204 ? 53.323 4.513 -85.027 1.00 95.38 204 GLY A O 1
ATOM 1599 N N . ARG A 1 205 ? 51.980 2.831 -84.380 1.00 94.12 205 ARG A N 1
ATOM 1600 C CA . ARG A 1 205 ? 52.449 1.883 -85.409 1.00 94.12 205 ARG A CA 1
ATOM 1601 C C . ARG A 1 205 ? 52.180 2.387 -86.829 1.00 94.12 205 ARG A C 1
ATOM 1603 O O . ARG A 1 205 ? 53.080 2.322 -87.663 1.00 94.12 205 ARG A O 1
ATOM 1610 N N . GLN A 1 206 ? 50.992 2.931 -87.103 1.00 95.44 206 GLN A N 1
ATOM 1611 C CA . GLN A 1 206 ? 50.664 3.516 -88.411 1.00 95.44 206 GLN A CA 1
ATOM 1612 C C . GLN A 1 206 ? 51.564 4.711 -88.750 1.00 95.44 206 GLN A C 1
ATOM 1614 O O . GLN A 1 206 ? 52.105 4.778 -89.853 1.00 95.44 206 GLN A O 1
ATOM 1619 N N . LYS A 1 207 ? 51.786 5.625 -87.797 1.00 96.00 207 LYS A N 1
ATOM 1620 C CA . LYS A 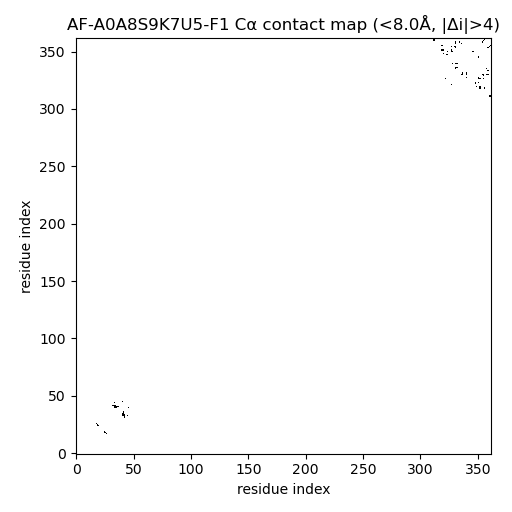1 207 ? 52.699 6.767 -87.943 1.00 96.00 207 LYS A CA 1
ATOM 1621 C C . LYS A 1 207 ? 54.127 6.308 -88.241 1.00 96.00 207 LYS A C 1
ATOM 1623 O O . LYS A 1 207 ? 54.765 6.873 -89.128 1.00 96.00 207 LYS A O 1
ATOM 1628 N N . ASN A 1 208 ? 54.620 5.288 -87.540 1.00 93.75 208 ASN A N 1
ATOM 1629 C CA . ASN A 1 208 ? 55.964 4.750 -87.753 1.00 93.75 208 ASN A CA 1
ATOM 1630 C C . ASN A 1 208 ? 56.090 4.099 -89.138 1.00 93.75 208 ASN A C 1
ATOM 1632 O O . ASN A 1 208 ? 57.009 4.439 -89.877 1.00 93.75 208 ASN A O 1
ATOM 1636 N N . ALA A 1 209 ? 55.123 3.273 -89.548 1.00 93.69 209 ALA A N 1
ATOM 1637 C CA . ALA A 1 209 ? 55.089 2.686 -90.889 1.00 93.69 209 ALA A CA 1
ATOM 1638 C C . ALA A 1 209 ? 55.039 3.757 -91.997 1.00 93.69 209 ALA A C 1
ATOM 1640 O O . ALA A 1 209 ? 55.784 3.677 -92.974 1.00 93.69 209 ALA A O 1
ATOM 1641 N N . LEU A 1 210 ? 54.224 4.807 -91.833 1.00 94.31 210 LEU A N 1
ATOM 1642 C CA . LEU A 1 210 ? 54.206 5.946 -92.756 1.00 94.31 210 LEU A CA 1
ATOM 1643 C C . LEU A 1 210 ? 55.561 6.664 -92.792 1.00 94.31 210 LEU A C 1
ATOM 1645 O O . LEU A 1 210 ? 56.061 6.952 -93.878 1.00 94.31 210 LEU A O 1
ATOM 1649 N N . SER A 1 211 ? 56.189 6.880 -91.634 1.00 94.62 211 SER A N 1
ATOM 1650 C CA . SER A 1 211 ? 57.515 7.502 -91.527 1.00 94.62 211 SER A CA 1
ATOM 1651 C C . SER A 1 211 ? 58.587 6.673 -92.244 1.00 94.62 211 SER A C 1
ATOM 1653 O O . SER A 1 211 ? 59.336 7.225 -93.044 1.00 94.62 211 SER A O 1
ATOM 1655 N N . GLU A 1 212 ? 58.597 5.346 -92.073 1.00 93.69 212 GLU A N 1
ATOM 1656 C CA . GLU A 1 212 ? 59.480 4.446 -92.826 1.00 93.69 212 GLU A CA 1
ATOM 1657 C C . GLU A 1 212 ? 59.230 4.501 -94.339 1.00 93.69 212 GLU A C 1
ATOM 1659 O O . GLU A 1 212 ? 60.180 4.473 -95.121 1.00 93.69 212 GLU A O 1
ATOM 1664 N N . THR A 1 213 ? 57.970 4.553 -94.790 1.00 92.50 213 THR A N 1
ATOM 1665 C CA . THR A 1 213 ? 57.677 4.657 -96.233 1.00 92.50 213 THR A CA 1
ATOM 1666 C C . THR A 1 213 ? 58.105 6.004 -96.814 1.00 92.50 213 THR A C 1
ATOM 1668 O O . THR A 1 213 ? 58.576 6.049 -97.951 1.00 92.50 213 THR A O 1
ATOM 1671 N N . LEU A 1 214 ? 58.004 7.087 -96.036 1.00 92.69 214 LEU A N 1
ATOM 1672 C CA . LEU A 1 214 ? 58.517 8.403 -96.410 1.00 92.69 214 LEU A CA 1
ATOM 1673 C C . LEU A 1 214 ? 60.048 8.415 -96.454 1.00 92.69 214 LEU A C 1
ATOM 1675 O O . LEU A 1 214 ? 60.601 8.941 -97.413 1.00 92.69 214 LEU A O 1
ATOM 1679 N N . GLU A 1 215 ? 60.730 7.786 -95.495 1.00 93.00 215 GLU A N 1
ATOM 1680 C CA . GLU A 1 215 ? 62.192 7.654 -95.493 1.00 93.00 215 GLU A CA 1
ATOM 1681 C C . GLU A 1 215 ? 62.688 6.805 -96.677 1.00 93.00 215 GLU A C 1
ATOM 1683 O O . GLU A 1 215 ? 63.622 7.196 -97.376 1.00 93.00 215 GLU A O 1
ATOM 1688 N N . LYS A 1 216 ? 62.025 5.677 -96.968 1.00 92.88 216 LYS A N 1
ATOM 1689 C CA . LYS A 1 216 ? 62.307 4.843 -98.152 1.00 92.88 216 LYS A CA 1
ATOM 1690 C C . LYS A 1 216 ? 62.119 5.640 -99.448 1.00 92.88 216 LYS A C 1
ATOM 1692 O O . LYS A 1 216 ? 62.992 5.595 -100.310 1.00 92.88 216 LYS A O 1
ATOM 1697 N N . ARG A 1 217 ? 61.037 6.423 -99.567 1.00 91.12 217 ARG A N 1
ATOM 1698 C CA . ARG A 1 217 ? 60.812 7.317 -100.717 1.00 91.12 217 ARG A CA 1
ATOM 1699 C C . ARG A 1 217 ? 61.863 8.430 -100.794 1.00 91.12 217 ARG A C 1
ATOM 1701 O O . ARG A 1 217 ? 62.289 8.760 -101.894 1.00 91.12 217 ARG A O 1
ATOM 1708 N N . ALA A 1 218 ? 62.283 9.001 -99.665 1.00 92.00 218 ALA A N 1
ATOM 1709 C CA . ALA A 1 218 ? 63.327 10.022 -99.624 1.00 92.00 218 ALA A CA 1
ATOM 1710 C C . ALA A 1 218 ? 64.657 9.466 -100.155 1.00 92.00 218 ALA A C 1
ATOM 1712 O O . ALA A 1 218 ? 65.217 10.055 -101.073 1.00 92.00 218 ALA A O 1
ATOM 1713 N N . LYS A 1 219 ? 65.079 8.281 -99.692 1.00 93.12 219 LYS A N 1
ATOM 1714 C CA . LYS A 1 219 ? 66.278 7.583 -100.193 1.00 93.12 219 LYS A CA 1
ATOM 1715 C C . LYS A 1 219 ? 66.184 7.253 -101.683 1.00 93.12 219 LYS A C 1
ATOM 1717 O O . LYS A 1 219 ? 67.104 7.567 -102.424 1.00 93.12 219 LYS A O 1
ATOM 1722 N N . GLN A 1 220 ? 65.053 6.722 -102.153 1.00 91.56 220 GLN A N 1
ATOM 1723 C CA . GLN A 1 220 ? 64.822 6.495 -103.589 1.00 91.56 220 GLN A CA 1
ATOM 1724 C C . GLN A 1 220 ? 64.905 7.791 -104.411 1.00 91.56 220 GLN A C 1
ATOM 1726 O O . GLN A 1 220 ? 65.396 7.788 -105.536 1.00 91.56 220 GLN A O 1
ATOM 1731 N N . ASN A 1 221 ? 64.436 8.913 -103.859 1.00 90.06 221 ASN A N 1
ATOM 1732 C CA . ASN A 1 221 ? 64.508 10.214 -104.516 1.00 90.06 221 ASN A CA 1
ATOM 1733 C C . ASN A 1 221 ? 65.939 10.785 -104.504 1.00 90.06 221 ASN A C 1
ATOM 1735 O O . ASN A 1 221 ? 66.364 11.368 -105.496 1.00 90.06 221 ASN A O 1
ATOM 1739 N N . GLU A 1 222 ? 66.707 10.579 -103.430 1.00 91.38 222 GLU A N 1
ATOM 1740 C CA . GLU A 1 222 ? 68.144 10.889 -103.360 1.00 91.38 222 GLU A CA 1
ATOM 1741 C C . GLU A 1 222 ? 68.954 10.051 -104.361 1.00 91.38 222 GLU A C 1
ATOM 1743 O O . GLU A 1 222 ? 69.783 10.599 -105.088 1.00 91.38 222 GLU A O 1
ATOM 1748 N N . GLU A 1 223 ? 68.677 8.747 -104.462 1.00 90.44 223 GLU A N 1
ATOM 1749 C CA . GLU A 1 223 ? 69.273 7.832 -105.443 1.00 90.44 223 GLU A CA 1
ATOM 1750 C C . GLU A 1 223 ? 68.951 8.256 -106.880 1.00 90.44 223 GLU A C 1
ATOM 1752 O O . GLU A 1 223 ? 69.865 8.379 -107.696 1.00 90.44 223 GLU A O 1
ATOM 1757 N N . ALA A 1 224 ? 67.683 8.561 -107.178 1.00 89.31 224 ALA A N 1
ATOM 1758 C CA . ALA A 1 224 ? 67.264 9.060 -108.486 1.00 89.31 224 ALA A CA 1
ATOM 1759 C C . ALA A 1 224 ? 67.930 10.406 -108.820 1.00 89.31 224 ALA A C 1
ATOM 1761 O O . ALA A 1 224 ? 68.416 10.600 -109.932 1.00 89.31 224 ALA A O 1
ATOM 1762 N N . VAL A 1 225 ? 68.024 11.336 -107.863 1.00 90.25 225 VAL A N 1
ATOM 1763 C CA . VAL A 1 225 ? 68.751 12.605 -108.037 1.00 90.25 225 VAL A CA 1
ATOM 1764 C C . VAL A 1 225 ? 70.248 12.361 -108.263 1.00 90.25 225 VAL A C 1
ATOM 1766 O O . VAL A 1 225 ? 70.857 13.036 -109.095 1.00 90.25 225 VAL A O 1
ATOM 1769 N N . ALA A 1 226 ? 70.864 11.394 -107.582 1.00 90.00 226 ALA A N 1
ATOM 1770 C CA . ALA A 1 226 ? 72.257 11.013 -107.811 1.00 90.00 226 ALA A CA 1
ATOM 1771 C C . ALA A 1 226 ? 72.465 10.358 -109.190 1.00 90.00 226 ALA A C 1
ATOM 1773 O O . ALA A 1 226 ? 73.474 10.621 -109.846 1.00 90.00 226 ALA A O 1
ATOM 1774 N N . GLU A 1 227 ? 71.512 9.556 -109.668 1.00 91.00 227 GLU A N 1
ATOM 1775 C CA . GLU A 1 227 ? 71.507 8.998 -111.022 1.00 91.00 227 GLU A CA 1
ATOM 1776 C C . GLU A 1 227 ? 71.365 10.095 -112.084 1.00 91.00 227 GLU A C 1
ATOM 1778 O O . GLU A 1 227 ? 72.202 10.168 -112.985 1.00 91.00 227 GLU A O 1
ATOM 1783 N N . TRP A 1 228 ? 70.409 11.017 -111.934 1.00 90.25 228 TRP A N 1
ATOM 1784 C CA . TRP A 1 228 ? 70.291 12.197 -112.795 1.00 90.25 228 TRP A CA 1
ATOM 1785 C C . TRP A 1 228 ? 71.589 13.011 -112.820 1.00 90.25 228 TRP A C 1
ATOM 1787 O O . TRP A 1 228 ? 72.045 13.388 -113.898 1.00 90.25 228 TRP A O 1
ATOM 1797 N N . HIS A 1 229 ? 72.248 13.221 -111.676 1.00 90.50 229 HIS A N 1
ATOM 1798 C CA . HIS A 1 229 ? 73.564 13.864 -111.638 1.00 90.50 229 HIS A CA 1
ATOM 1799 C C . HIS A 1 229 ? 74.649 13.061 -112.377 1.00 90.50 229 HIS A C 1
ATOM 1801 O O . HIS A 1 229 ? 75.451 13.670 -113.088 1.00 90.50 229 HIS A O 1
ATOM 1807 N N . ARG A 1 230 ? 74.681 11.721 -112.274 1.00 90.56 230 ARG A N 1
ATOM 1808 C CA . ARG A 1 230 ? 75.603 10.888 -113.074 1.00 90.56 230 ARG A CA 1
ATOM 1809 C C . ARG A 1 230 ? 75.328 11.022 -114.568 1.00 90.56 230 ARG A C 1
ATOM 1811 O O . ARG A 1 230 ? 76.279 11.229 -115.313 1.00 90.56 230 ARG A O 1
ATOM 1818 N N . ILE A 1 231 ? 74.068 10.950 -114.999 1.00 89.31 231 ILE A N 1
ATOM 1819 C CA . ILE A 1 231 ? 73.669 11.091 -116.409 1.00 89.31 231 ILE A CA 1
ATOM 1820 C C . ILE A 1 231 ? 74.063 12.477 -116.932 1.00 89.31 231 ILE A C 1
ATOM 1822 O O . ILE A 1 231 ? 74.722 12.577 -117.963 1.00 89.31 231 ILE A O 1
ATOM 1826 N N . ILE A 1 232 ? 73.746 13.545 -116.193 1.00 89.00 232 ILE A N 1
ATOM 1827 C CA . ILE A 1 232 ? 74.120 14.924 -116.542 1.00 89.00 232 ILE A CA 1
ATOM 1828 C C . ILE A 1 232 ? 75.643 15.073 -116.646 1.00 89.00 232 ILE A C 1
ATOM 1830 O O . ILE A 1 232 ? 76.130 15.730 -117.565 1.00 89.00 232 ILE A O 1
ATOM 1834 N N . ASN A 1 233 ? 76.412 14.476 -115.733 1.00 86.44 233 ASN A N 1
ATOM 1835 C CA . ASN A 1 233 ? 77.872 14.554 -115.766 1.00 86.44 233 ASN A CA 1
ATOM 1836 C C . ASN A 1 233 ? 78.479 13.711 -116.898 1.00 86.44 233 ASN A C 1
ATOM 1838 O O . ASN A 1 233 ? 79.382 14.194 -117.573 1.00 86.44 233 ASN A O 1
ATOM 1842 N N . ALA A 1 234 ? 77.957 12.512 -117.164 1.00 85.12 234 ALA A N 1
ATOM 1843 C CA . ALA A 1 234 ? 78.385 11.669 -118.278 1.00 85.12 234 ALA A CA 1
ATOM 1844 C C . ALA A 1 234 ? 78.053 12.306 -119.637 1.00 85.12 234 ALA A C 1
ATOM 1846 O O . ALA A 1 234 ? 78.881 12.274 -120.545 1.00 85.12 234 ALA A O 1
ATOM 1847 N N . GLU A 1 235 ? 76.888 12.949 -119.774 1.00 84.62 235 GLU A N 1
ATOM 1848 C CA . GLU A 1 235 ? 76.533 13.680 -120.992 1.00 84.62 235 GLU A CA 1
ATOM 1849 C C . GLU A 1 235 ? 77.388 14.947 -121.143 1.00 84.62 235 GLU A C 1
ATOM 1851 O O . GLU A 1 235 ? 77.880 15.203 -122.237 1.00 84.62 235 GLU A O 1
ATOM 1856 N N . LYS A 1 236 ? 77.682 15.691 -120.061 1.00 83.50 236 LYS A N 1
ATOM 1857 C CA . LYS A 1 236 ? 78.678 16.785 -120.085 1.00 83.50 236 LYS A CA 1
ATOM 1858 C C . LYS A 1 236 ? 80.061 16.296 -120.517 1.00 83.50 236 LYS A C 1
ATOM 1860 O O . LYS A 1 236 ? 80.704 16.956 -121.325 1.00 83.50 236 LYS A O 1
ATOM 1865 N N . GLU A 1 237 ? 80.524 15.160 -120.001 1.00 81.81 237 GLU A N 1
ATOM 1866 C CA . GLU A 1 237 ? 81.837 14.598 -120.332 1.00 81.81 237 GLU A CA 1
ATOM 1867 C C . GLU A 1 237 ? 81.889 14.095 -121.782 1.00 81.81 237 GLU A C 1
ATOM 1869 O O . GLU A 1 237 ? 82.848 14.362 -122.501 1.00 81.81 237 GLU A O 1
ATOM 1874 N N . LYS A 1 238 ? 80.822 13.449 -122.262 1.00 80.38 238 LYS A N 1
ATOM 1875 C CA . LYS A 1 238 ? 80.639 13.107 -123.676 1.00 80.38 238 LYS A CA 1
ATOM 1876 C C . LYS A 1 238 ? 80.637 14.359 -124.552 1.00 80.38 238 LYS A C 1
ATOM 1878 O O . LYS A 1 238 ? 81.308 14.365 -125.578 1.00 80.38 238 LYS A O 1
ATOM 1883 N N . ASN A 1 239 ? 79.962 15.427 -124.133 1.00 76.75 239 ASN A N 1
ATOM 1884 C CA . ASN A 1 239 ? 79.958 16.704 -124.842 1.00 76.75 239 ASN A CA 1
ATOM 1885 C C . ASN A 1 239 ? 81.368 17.333 -124.858 1.00 76.75 239 ASN A C 1
ATOM 1887 O O . ASN A 1 239 ? 81.808 17.811 -125.896 1.00 76.75 239 ASN A O 1
ATOM 1891 N N . MET A 1 240 ? 82.137 17.233 -123.765 1.00 74.44 240 MET A N 1
ATOM 1892 C CA . MET A 1 240 ? 83.559 17.616 -123.720 1.00 74.44 240 MET A CA 1
ATOM 1893 C C . MET A 1 240 ? 84.439 16.762 -124.645 1.00 74.44 240 MET A C 1
ATOM 1895 O O . MET A 1 240 ? 85.324 17.310 -125.302 1.00 74.44 240 MET A O 1
ATOM 1899 N N . ARG A 1 241 ? 84.196 15.446 -124.742 1.00 72.50 241 ARG A N 1
ATOM 1900 C CA . ARG A 1 241 ? 84.892 14.542 -125.679 1.00 72.50 241 ARG A CA 1
ATOM 1901 C C . ARG A 1 241 ? 84.556 14.850 -127.140 1.00 72.50 241 ARG A C 1
ATOM 1903 O O . ARG A 1 241 ? 85.455 14.861 -127.972 1.00 72.50 241 ARG A O 1
ATOM 1910 N N . VAL A 1 242 ? 83.298 15.174 -127.450 1.00 62.81 242 VAL A N 1
ATOM 1911 C CA . VAL A 1 242 ? 82.905 15.688 -128.774 1.00 62.81 242 VAL A CA 1
ATOM 1912 C C . VAL A 1 242 ? 83.626 17.008 -129.053 1.00 62.81 242 VAL A C 1
ATOM 1914 O O . VAL A 1 242 ? 84.265 17.130 -130.089 1.00 62.81 242 VAL A O 1
ATOM 1917 N N . ASN A 1 243 ? 83.626 17.949 -128.105 1.00 58.97 243 ASN A N 1
ATOM 1918 C CA . ASN A 1 243 ? 84.285 19.249 -128.248 1.00 58.97 243 ASN A CA 1
ATOM 1919 C C . ASN A 1 243 ? 85.810 19.114 -128.472 1.00 58.97 243 ASN A C 1
ATOM 1921 O O . ASN A 1 243 ? 86.363 19.797 -129.328 1.00 58.97 243 ASN A O 1
ATOM 1925 N N . THR A 1 244 ? 86.485 18.173 -127.796 1.00 55.09 244 THR A N 1
ATOM 1926 C CA . THR A 1 244 ? 87.927 17.888 -128.005 1.00 55.09 244 THR A CA 1
ATOM 1927 C C . THR A 1 244 ? 88.233 17.095 -129.278 1.00 55.09 244 THR A C 1
ATOM 1929 O O . THR A 1 244 ? 89.298 17.285 -129.858 1.00 55.09 244 THR A O 1
ATOM 1932 N N . MET A 1 245 ? 87.315 16.256 -129.771 1.00 45.75 245 MET A N 1
ATOM 1933 C CA . MET A 1 245 ? 87.416 15.674 -131.121 1.00 45.75 245 MET A CA 1
ATOM 1934 C C . MET A 1 245 ? 87.092 16.680 -132.236 1.00 45.75 245 MET A C 1
ATOM 1936 O O . MET A 1 245 ? 87.433 16.432 -133.389 1.00 45.75 245 MET A O 1
ATOM 1940 N N . GLN A 1 246 ? 86.430 17.793 -131.912 1.00 47.69 246 GLN A N 1
ATOM 1941 C CA . GLN A 1 246 ? 85.964 18.791 -132.878 1.00 47.69 246 GLN A CA 1
ATOM 1942 C C . GLN A 1 246 ? 86.873 20.028 -132.947 1.00 47.69 246 GLN A C 1
ATOM 1944 O O . GLN A 1 246 ? 86.891 20.705 -133.974 1.00 47.69 246 GLN A O 1
ATOM 1949 N N . ARG A 1 247 ? 87.640 20.309 -131.880 1.00 41.53 247 ARG A N 1
ATOM 1950 C CA . ARG A 1 247 ? 88.663 21.363 -131.793 1.00 41.53 247 ARG A CA 1
ATOM 1951 C C . ARG A 1 247 ? 89.854 20.923 -130.934 1.00 41.53 247 ARG A C 1
ATOM 1953 O O . ARG A 1 247 ? 89.672 20.597 -129.766 1.00 41.53 247 ARG A O 1
ATOM 1960 N N . VAL A 1 248 ? 91.102 20.922 -131.407 1.00 45.22 248 VAL A N 1
ATOM 1961 C CA . VAL A 1 248 ? 91.646 21.190 -132.759 1.00 45.22 248 VAL A CA 1
ATOM 1962 C C . VAL A 1 248 ? 91.413 22.615 -133.306 1.00 45.22 248 VAL A C 1
ATOM 1964 O O . VAL A 1 248 ? 92.012 23.559 -132.799 1.00 45.22 248 VAL A O 1
ATOM 1967 N N . ASP A 1 249 ? 90.608 22.780 -134.356 1.00 38.00 249 ASP A N 1
ATOM 1968 C CA . ASP A 1 249 ? 90.568 23.972 -135.210 1.00 38.00 249 ASP A CA 1
ATOM 1969 C C . ASP A 1 249 ? 90.094 25.260 -134.512 1.00 38.00 249 ASP A C 1
ATOM 1971 O O . ASP A 1 249 ? 88.889 25.466 -134.334 1.00 38.00 249 ASP A O 1
ATOM 1975 N N . SER A 1 250 ? 91.029 26.200 -134.280 1.00 32.91 250 SER A N 1
ATOM 1976 C CA . SER A 1 250 ? 90.780 27.627 -133.960 1.00 32.91 250 SER A CA 1
ATOM 1977 C C . SER A 1 250 ? 90.093 27.885 -132.598 1.00 32.91 250 SER A C 1
ATOM 1979 O O . SER A 1 250 ? 89.179 27.166 -132.214 1.00 32.91 250 SER A O 1
ATOM 1981 N N . PHE A 1 251 ? 90.392 28.911 -131.795 1.00 29.97 251 PHE A N 1
ATOM 1982 C CA . PHE A 1 251 ? 91.449 29.937 -131.717 1.00 29.97 251 PHE A CA 1
ATOM 1983 C C . PHE A 1 251 ? 91.360 30.534 -130.285 1.00 29.97 251 PHE A C 1
ATOM 1985 O O . PHE A 1 251 ? 90.438 30.208 -129.538 1.00 29.97 251 PHE A O 1
ATOM 1992 N N . MET A 1 252 ? 92.326 31.353 -129.861 1.00 32.16 252 MET A N 1
ATOM 1993 C CA . MET A 1 252 ? 92.450 31.840 -128.475 1.00 32.16 252 MET A CA 1
ATOM 1994 C C . MET A 1 252 ? 91.291 32.733 -127.993 1.00 32.16 252 MET A C 1
ATOM 1996 O O . MET A 1 252 ? 90.692 33.436 -128.804 1.00 32.16 252 MET A O 1
ATOM 2000 N N . VAL A 1 253 ? 91.079 32.791 -126.664 1.00 38.25 253 VAL A N 1
ATOM 2001 C CA . VAL A 1 253 ? 91.216 34.002 -125.802 1.00 38.25 253 VAL A CA 1
ATOM 2002 C C . VAL A 1 253 ? 90.655 33.739 -124.379 1.00 38.25 253 VAL A C 1
ATOM 2004 O O . VAL A 1 253 ? 89.575 33.171 -124.232 1.00 38.25 253 VAL A O 1
ATOM 2007 N N . SER A 1 254 ? 91.402 34.147 -123.342 1.00 35.88 254 SER A N 1
ATOM 2008 C CA . SER A 1 254 ? 90.990 34.220 -121.916 1.00 35.88 254 SER A CA 1
ATOM 2009 C C . SER A 1 254 ? 90.201 35.535 -121.646 1.00 35.88 254 SER A C 1
ATOM 2011 O O . SER A 1 254 ? 90.179 36.401 -122.510 1.00 35.88 254 SER A O 1
ATOM 2013 N N . ASP A 1 255 ? 89.540 35.826 -120.519 1.00 35.78 255 ASP A N 1
ATOM 2014 C CA . ASP A 1 255 ? 89.906 35.516 -119.133 1.00 35.78 255 ASP A CA 1
ATOM 2015 C C . ASP A 1 255 ? 88.776 35.832 -118.106 1.00 35.78 255 ASP A C 1
ATOM 2017 O O . ASP A 1 255 ? 87.804 36.515 -118.422 1.00 35.78 255 ASP A O 1
ATOM 2021 N N . GLU A 1 256 ? 89.008 35.384 -116.867 1.00 36.59 256 GLU A N 1
ATOM 2022 C CA . GLU A 1 256 ? 88.709 36.039 -115.574 1.00 36.59 256 GLU A CA 1
ATOM 2023 C C . GLU A 1 256 ? 87.320 35.981 -114.847 1.00 36.59 256 GLU A C 1
ATOM 2025 O O . GLU A 1 256 ? 86.287 36.481 -115.284 1.00 36.59 256 GLU A O 1
ATOM 2030 N N . ALA A 1 257 ? 87.405 35.460 -113.605 1.00 35.00 257 ALA A N 1
ATOM 2031 C CA . ALA A 1 257 ? 86.685 35.786 -112.349 1.00 35.00 257 ALA A CA 1
ATOM 2032 C C . ALA A 1 257 ? 85.202 35.398 -112.044 1.00 35.00 257 ALA A C 1
ATOM 2034 O O . ALA A 1 257 ? 84.224 36.057 -112.388 1.00 35.00 257 ALA A O 1
ATOM 2035 N N . THR A 1 258 ? 85.092 34.397 -111.156 1.00 42.66 258 THR A N 1
ATOM 2036 C CA . THR A 1 258 ? 84.089 34.118 -110.086 1.00 42.66 258 THR A CA 1
ATOM 2037 C C . THR A 1 258 ? 83.866 35.255 -109.047 1.00 42.66 258 THR A C 1
ATOM 2039 O O . THR A 1 258 ? 84.662 36.189 -109.047 1.00 42.66 258 THR A O 1
ATOM 2042 N N . PRO A 1 259 ? 82.965 35.145 -108.021 1.00 46.19 259 PRO A N 1
ATOM 2043 C CA . PRO A 1 259 ? 81.764 34.298 -107.824 1.00 46.19 259 PRO A CA 1
ATOM 2044 C C . PRO A 1 259 ? 80.512 35.025 -107.218 1.00 46.19 259 PRO A C 1
ATOM 2046 O O . PRO A 1 259 ? 80.536 36.191 -106.848 1.00 46.19 259 PRO A O 1
ATOM 2049 N N . MET A 1 260 ? 79.412 34.267 -107.065 1.00 37.94 260 MET A N 1
ATOM 2050 C CA . MET A 1 260 ? 78.312 34.364 -106.066 1.00 37.94 260 MET A CA 1
ATOM 2051 C C . MET A 1 260 ? 78.111 35.647 -105.211 1.00 37.94 260 MET A C 1
ATOM 2053 O O . MET A 1 260 ? 78.859 35.882 -104.271 1.00 37.94 260 MET A O 1
ATOM 2057 N N . GLN A 1 261 ? 76.932 36.286 -105.332 1.00 42.84 261 GLN A N 1
ATOM 2058 C CA . GLN A 1 261 ? 75.850 36.222 -104.311 1.00 42.84 261 GLN A CA 1
ATOM 2059 C C . GLN A 1 261 ? 74.592 37.030 -104.724 1.00 42.84 261 GLN A C 1
ATOM 2061 O O . GLN A 1 261 ? 74.633 38.236 -104.957 1.00 42.84 261 GLN A O 1
ATOM 2066 N N . ARG A 1 262 ? 73.434 36.355 -104.772 1.00 38.78 262 ARG A N 1
ATOM 2067 C CA . ARG A 1 262 ? 72.070 36.891 -104.985 1.00 38.78 262 ARG A CA 1
ATOM 2068 C C . ARG A 1 262 ? 71.078 35.907 -104.317 1.00 38.78 262 ARG A C 1
ATOM 2070 O O . ARG A 1 262 ? 71.361 34.719 -104.346 1.00 38.78 262 ARG A O 1
ATOM 2077 N N . VAL A 1 263 ? 69.921 36.272 -103.745 1.00 35.72 263 VAL A N 1
ATOM 2078 C CA . VAL A 1 263 ? 69.340 37.589 -103.413 1.00 35.72 263 VAL A CA 1
ATOM 2079 C C . VAL A 1 263 ? 68.175 37.409 -102.399 1.00 35.72 263 VAL A C 1
ATOM 2081 O O . VAL A 1 263 ? 67.384 36.492 -102.543 1.00 35.72 263 VAL A O 1
ATOM 2084 N N . LYS A 1 264 ? 68.066 38.327 -101.423 1.00 46.03 264 LYS A N 1
ATOM 2085 C CA . LYS A 1 264 ? 66.863 38.843 -100.702 1.00 46.03 264 LYS A CA 1
ATOM 2086 C C . LYS A 1 264 ? 65.755 37.907 -100.131 1.00 46.03 264 LYS A C 1
ATOM 2088 O O . LYS A 1 264 ? 64.955 37.355 -100.868 1.00 46.03 264 LYS A O 1
ATOM 2093 N N . ARG A 1 265 ? 65.544 38.098 -98.814 1.00 39.66 265 ARG A N 1
ATOM 2094 C CA . ARG A 1 265 ? 64.290 38.487 -98.098 1.00 39.66 265 ARG A CA 1
ATOM 2095 C C . ARG A 1 265 ? 63.013 37.622 -98.167 1.00 39.66 265 ARG A C 1
ATOM 2097 O O . ARG A 1 265 ? 62.368 37.560 -99.200 1.00 39.66 265 ARG A O 1
ATOM 2104 N N . LEU A 1 266 ? 62.539 37.269 -96.965 1.00 42.19 266 LEU A N 1
ATOM 2105 C CA . LEU A 1 266 ? 61.208 37.485 -96.332 1.00 42.19 266 LEU A CA 1
ATOM 2106 C C . LEU A 1 266 ? 61.439 37.062 -94.857 1.00 42.19 266 LEU A C 1
ATOM 2108 O O . LEU A 1 266 ? 62.026 36.008 -94.654 1.00 42.19 266 LEU A O 1
ATOM 2112 N N . LYS A 1 267 ? 61.206 37.797 -93.757 1.00 46.66 267 LYS A N 1
ATOM 2113 C CA . LYS A 1 267 ? 60.203 38.792 -93.317 1.00 46.66 267 LYS A CA 1
ATOM 2114 C C . LYS A 1 267 ? 58.747 38.386 -93.547 1.00 46.66 267 LYS A C 1
ATOM 2116 O O . LYS A 1 267 ? 58.135 38.816 -94.516 1.00 46.66 267 LYS A O 1
ATOM 2121 N N . VAL A 1 268 ? 58.197 37.698 -92.548 1.00 41.06 268 VAL A N 1
ATOM 2122 C CA . VAL A 1 268 ? 56.818 37.871 -92.076 1.00 41.06 268 VAL A CA 1
ATOM 2123 C C . VAL A 1 268 ? 56.886 38.040 -90.552 1.00 41.06 268 VAL A C 1
ATOM 2125 O O . VAL A 1 268 ? 57.521 37.245 -89.865 1.00 41.06 268 VAL A O 1
ATOM 2128 N N . GLU A 1 269 ? 56.310 39.133 -90.057 1.00 35.16 269 GLU A N 1
ATOM 2129 C CA . GLU A 1 269 ? 55.994 39.364 -88.638 1.00 35.16 269 GLU A CA 1
ATOM 2130 C C . GLU A 1 269 ? 54.560 38.883 -88.358 1.00 35.16 269 GLU A C 1
ATOM 2132 O O . GLU A 1 269 ? 53.841 38.558 -89.301 1.00 35.16 269 GLU A O 1
ATOM 2137 N N . ALA A 1 270 ? 54.126 39.007 -87.096 1.00 34.22 270 ALA A N 1
ATOM 2138 C CA . ALA A 1 270 ? 52.719 39.067 -86.676 1.00 34.22 270 ALA A CA 1
ATOM 2139 C C . ALA A 1 270 ? 51.956 37.715 -86.617 1.00 34.22 270 ALA A C 1
ATOM 2141 O O . ALA A 1 270 ? 52.213 36.809 -87.399 1.00 34.22 270 ALA A O 1
ATOM 2142 N N . SER A 1 271 ? 50.983 37.510 -85.717 1.00 33.44 271 SER A N 1
ATOM 2143 C CA . SER A 1 271 ? 50.612 38.272 -84.507 1.00 33.44 271 SER A CA 1
ATOM 2144 C C . SER A 1 271 ? 49.586 37.510 -83.648 1.00 33.44 271 SER A C 1
ATOM 2146 O O . SER A 1 271 ? 48.860 36.670 -84.159 1.00 33.44 271 SER A O 1
ATOM 2148 N N . VAL A 1 272 ? 49.509 37.889 -82.364 1.00 35.50 272 VAL A N 1
ATOM 2149 C CA . VAL A 1 272 ? 48.286 38.164 -81.565 1.00 35.50 272 VAL A CA 1
ATOM 2150 C C . VAL A 1 272 ? 46.998 37.368 -81.860 1.00 35.50 272 VAL A C 1
ATOM 2152 O O . VAL A 1 272 ? 46.373 37.583 -82.888 1.00 35.50 272 VAL A O 1
ATOM 2155 N N . THR A 1 273 ? 46.504 36.625 -80.858 1.00 38.28 273 THR A N 1
ATOM 2156 C CA . THR A 1 273 ? 45.208 36.818 -80.133 1.00 38.28 273 THR A CA 1
ATOM 2157 C C . THR A 1 273 ? 45.178 35.799 -78.972 1.00 38.28 273 THR A C 1
ATOM 2159 O O . THR A 1 273 ? 45.685 34.701 -79.155 1.00 38.28 273 THR A O 1
ATOM 2162 N N . SER A 1 274 ? 44.777 36.061 -77.719 1.00 37.28 274 SER A N 1
ATOM 2163 C CA . SER A 1 274 ? 43.729 36.911 -77.113 1.00 37.28 274 SER A CA 1
ATOM 2164 C C . SER A 1 274 ? 42.312 36.320 -77.176 1.00 37.28 274 SER A C 1
ATOM 2166 O O . SER A 1 274 ? 41.623 36.513 -78.172 1.00 37.28 274 SER A O 1
ATOM 2168 N N . SER A 1 275 ? 41.889 35.648 -76.094 1.00 39.81 275 SER A N 1
ATOM 2169 C CA . SER A 1 275 ? 40.515 35.423 -75.564 1.00 39.81 275 SER A CA 1
ATOM 2170 C C . SER A 1 275 ? 40.670 34.450 -74.373 1.00 39.81 275 SER A C 1
ATOM 2172 O O . SER A 1 275 ? 41.503 33.554 -74.455 1.00 39.81 275 SER A O 1
ATOM 2174 N N . GLY A 1 276 ? 40.047 34.611 -73.198 1.00 35.25 276 GLY A N 1
ATOM 2175 C CA . GLY A 1 276 ? 38.652 35.001 -72.935 1.00 35.25 276 GLY A CA 1
ATOM 2176 C C . GLY A 1 276 ? 37.802 33.718 -72.855 1.00 35.25 276 GLY A C 1
ATOM 2177 O O . GLY A 1 276 ? 37.918 32.906 -73.764 1.00 35.25 276 GLY A O 1
ATOM 2178 N N . SER A 1 277 ? 36.984 33.426 -71.837 1.00 38.12 277 SER A N 1
ATOM 2179 C CA . SER A 1 277 ? 36.437 34.202 -70.703 1.00 38.12 277 SER A CA 1
ATOM 2180 C C . SER A 1 277 ? 36.149 33.252 -69.508 1.00 38.12 277 SER A C 1
ATOM 2182 O O . SER A 1 277 ? 36.035 32.049 -69.708 1.00 38.12 277 SER A O 1
ATOM 2184 N N . VAL A 1 278 ? 36.219 33.683 -68.241 1.00 44.75 278 VAL A N 1
ATOM 2185 C CA . VAL A 1 278 ? 35.080 34.102 -67.373 1.00 44.75 278 VAL A CA 1
ATOM 2186 C C . VAL A 1 278 ? 33.820 33.225 -67.466 1.00 44.75 278 VAL A C 1
ATOM 2188 O O . VAL A 1 278 ? 33.170 33.250 -68.506 1.00 44.75 278 VAL A O 1
ATOM 2191 N N . PHE A 1 279 ? 33.490 32.530 -66.367 1.00 40.09 279 PHE A N 1
ATOM 2192 C CA . PHE A 1 279 ? 32.253 32.586 -65.545 1.00 40.09 279 PHE A CA 1
ATOM 2193 C C . PHE A 1 279 ? 32.671 32.026 -64.155 1.00 40.09 279 PHE A C 1
ATOM 2195 O O . PHE A 1 279 ? 33.390 31.033 -64.101 1.00 40.09 279 PHE A O 1
ATOM 2202 N N . GLU A 1 280 ? 32.581 32.786 -63.058 1.00 45.25 280 GLU A N 1
ATOM 2203 C CA . GLU A 1 280 ? 31.387 32.981 -62.207 1.00 45.25 280 GLU A CA 1
ATOM 2204 C C . GLU A 1 280 ? 30.883 31.674 -61.573 1.00 45.25 280 GLU A C 1
ATOM 2206 O O . GLU A 1 280 ? 30.416 30.761 -62.254 1.00 45.25 280 GLU A O 1
ATOM 2211 N N . THR A 1 281 ? 30.927 31.607 -60.244 1.00 40.78 281 THR A N 1
ATOM 2212 C CA . THR A 1 281 ? 30.030 30.760 -59.451 1.00 40.78 281 THR A CA 1
ATOM 2213 C C . THR A 1 281 ? 29.762 31.505 -58.153 1.00 40.78 281 THR A C 1
ATOM 2215 O O . THR A 1 281 ? 30.637 31.626 -57.297 1.00 40.78 281 THR A O 1
ATOM 2218 N N . GLU A 1 282 ? 28.564 32.069 -58.069 1.00 43.78 282 GLU A N 1
ATOM 2219 C CA . GLU A 1 282 ? 28.009 32.647 -56.853 1.00 43.78 282 GLU A CA 1
ATOM 2220 C C . GLU A 1 282 ? 27.827 31.526 -55.817 1.00 43.78 282 GLU A C 1
ATOM 2222 O O . GLU A 1 282 ? 27.311 30.460 -56.155 1.00 43.78 282 GLU A O 1
ATOM 2227 N N . GLU A 1 283 ? 28.189 31.767 -54.557 1.00 43.91 283 GLU A N 1
ATOM 2228 C CA . GLU A 1 283 ? 27.601 31.026 -53.439 1.00 43.91 283 GLU A CA 1
ATOM 2229 C C . GLU A 1 283 ? 26.963 32.022 -52.472 1.00 43.91 283 GLU A C 1
ATOM 2231 O O . GLU A 1 283 ? 27.612 32.911 -51.916 1.00 43.91 283 GLU A O 1
ATOM 2236 N N . ASP A 1 284 ? 25.647 31.886 -52.347 1.00 39.59 284 ASP A N 1
ATOM 2237 C CA . ASP A 1 284 ? 24.759 32.785 -51.628 1.00 39.59 284 ASP A CA 1
ATOM 2238 C C . ASP A 1 284 ? 24.446 32.181 -50.252 1.00 39.59 284 ASP A C 1
ATOM 2240 O O . ASP A 1 284 ? 23.785 31.145 -50.149 1.00 39.59 284 ASP A O 1
ATOM 2244 N N . THR A 1 285 ? 24.933 32.804 -49.175 1.00 43.81 285 THR A N 1
ATOM 2245 C CA . THR A 1 285 ? 24.579 32.415 -47.800 1.00 43.81 285 THR A CA 1
ATOM 2246 C C . THR A 1 285 ? 24.147 33.620 -46.976 1.00 43.81 285 THR A C 1
ATOM 2248 O O . THR A 1 285 ? 24.887 34.139 -46.136 1.00 43.81 285 THR A O 1
ATOM 2251 N N . ALA A 1 286 ? 22.901 34.039 -47.179 1.00 40.75 286 ALA A N 1
ATOM 2252 C CA . ALA A 1 286 ? 22.178 34.875 -46.232 1.00 40.75 286 ALA A CA 1
ATOM 2253 C C . ALA A 1 286 ? 21.473 34.017 -45.165 1.00 40.75 286 ALA A C 1
ATOM 2255 O O . ALA A 1 286 ? 20.685 33.138 -45.505 1.00 40.75 286 ALA A O 1
ATOM 2256 N N . SER A 1 287 ? 21.709 34.309 -43.879 1.00 45.69 287 SER A N 1
ATOM 2257 C CA . SER A 1 287 ? 20.746 34.214 -42.754 1.00 45.69 287 SER A CA 1
ATOM 2258 C C . SER A 1 287 ? 21.476 34.564 -41.449 1.00 45.69 287 SER A C 1
ATOM 2260 O O . SER A 1 287 ? 22.246 33.774 -40.922 1.00 45.69 287 SER A O 1
ATOM 2262 N N . GLN A 1 288 ? 21.424 35.815 -40.992 1.00 46.09 288 GLN A N 1
ATOM 2263 C CA . GLN A 1 288 ? 20.329 36.368 -40.180 1.00 46.09 288 GLN A CA 1
ATOM 2264 C C . GLN A 1 288 ? 20.328 35.829 -38.737 1.00 46.09 288 GLN A C 1
ATOM 2266 O O . GLN A 1 288 ? 19.538 34.972 -38.345 1.00 46.09 288 GLN A O 1
ATOM 2271 N N . GLU A 1 289 ? 21.209 36.415 -37.928 1.00 38.59 289 GLU A N 1
ATOM 2272 C CA . GLU A 1 289 ? 21.256 36.269 -36.475 1.00 38.59 289 GLU A CA 1
ATOM 2273 C C . GLU A 1 289 ? 19.961 36.817 -35.840 1.00 38.59 289 GLU A C 1
ATOM 2275 O O . GLU A 1 289 ? 19.649 38.005 -35.946 1.00 38.59 289 GLU A O 1
ATOM 2280 N N . SER A 1 290 ? 19.177 35.948 -35.193 1.00 40.12 290 SER A N 1
ATOM 2281 C CA . SER A 1 290 ? 17.933 36.325 -34.511 1.00 40.12 290 SER A CA 1
ATOM 2282 C C . SER A 1 290 ? 18.076 36.148 -33.003 1.00 40.12 290 SER A C 1
ATOM 2284 O O . SER A 1 290 ? 18.074 35.034 -32.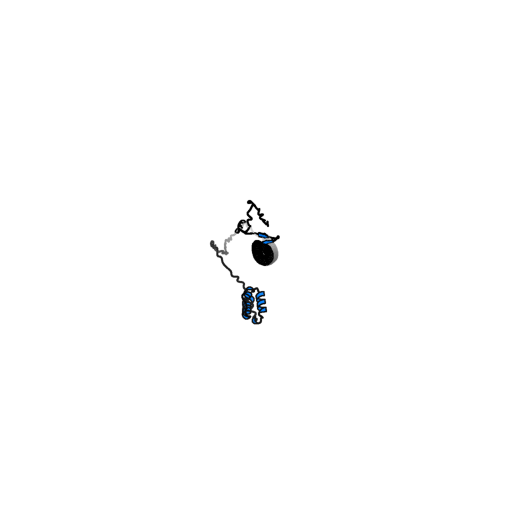480 1.00 40.12 290 SER A O 1
ATOM 2286 N N . GLY A 1 291 ? 18.214 37.263 -32.287 1.00 45.09 291 GLY A N 1
ATOM 2287 C CA . GLY A 1 291 ? 18.331 37.252 -30.834 1.00 45.09 291 GLY A CA 1
ATOM 2288 C C . GLY A 1 291 ? 17.004 36.945 -30.135 1.00 45.09 291 GLY A C 1
ATOM 2289 O O . GLY A 1 291 ? 15.976 37.561 -30.422 1.00 45.09 291 GLY A O 1
ATOM 2290 N N . ARG A 1 292 ? 17.041 36.066 -29.127 1.00 40.16 292 ARG A N 1
ATOM 2291 C CA . ARG A 1 292 ? 16.003 35.998 -28.087 1.00 40.16 292 ARG A CA 1
ATOM 2292 C C . ARG A 1 292 ? 16.575 35.527 -26.752 1.00 40.16 292 ARG A C 1
ATOM 2294 O O . ARG A 1 292 ? 16.792 34.342 -26.530 1.00 40.16 292 ARG A O 1
ATOM 2301 N N . ALA A 1 293 ? 16.761 36.479 -25.844 1.00 38.22 293 ALA A N 1
ATOM 2302 C CA . ALA A 1 293 ? 16.980 36.234 -24.424 1.00 38.22 293 ALA A CA 1
ATOM 2303 C C . ALA A 1 293 ? 15.811 36.823 -23.616 1.00 38.22 293 ALA A C 1
ATOM 2305 O O . ALA A 1 293 ? 15.139 37.741 -24.079 1.00 38.22 293 ALA A O 1
ATOM 2306 N N . MET A 1 294 ? 15.625 36.317 -22.393 1.00 44.03 294 MET A N 1
ATOM 2307 C CA . MET A 1 294 ? 14.643 36.754 -21.386 1.00 44.03 294 MET A CA 1
ATOM 2308 C C . MET A 1 294 ? 13.153 36.499 -21.684 1.00 44.03 294 MET A C 1
ATOM 2310 O O . MET A 1 294 ? 12.466 37.274 -22.346 1.00 44.03 294 MET A O 1
ATOM 2314 N N . SER A 1 295 ? 12.595 35.499 -20.999 1.00 33.72 295 SER A N 1
ATOM 2315 C CA . SER A 1 295 ? 11.304 35.639 -20.308 1.00 33.72 295 SER A CA 1
ATOM 2316 C C . SER A 1 295 ? 11.238 34.648 -19.151 1.00 33.72 295 SER A C 1
ATOM 2318 O O . SER A 1 295 ? 11.217 33.438 -19.355 1.00 33.72 295 SER A O 1
ATOM 2320 N N . ALA A 1 296 ? 11.222 35.172 -17.929 1.00 41.56 296 ALA A N 1
ATOM 2321 C CA . ALA A 1 296 ? 10.940 34.398 -16.728 1.00 41.56 296 ALA A CA 1
ATOM 2322 C C . ALA A 1 296 ? 9.429 34.393 -16.468 1.00 41.56 296 ALA A C 1
ATOM 2324 O O . ALA A 1 296 ? 8.806 35.442 -16.597 1.00 41.56 296 ALA A O 1
ATOM 2325 N N . MET A 1 297 ? 8.861 33.262 -16.034 1.00 35.31 297 MET A N 1
ATOM 2326 C CA . MET A 1 297 ? 7.659 33.242 -15.189 1.00 35.31 297 MET A CA 1
ATOM 2327 C C . MET A 1 297 ? 7.422 31.858 -14.569 1.00 35.31 297 MET A C 1
ATOM 2329 O O . MET A 1 297 ? 7.197 30.867 -15.256 1.00 35.31 297 MET A O 1
ATOM 2333 N N . THR A 1 298 ? 7.393 31.828 -13.242 1.00 41.72 298 THR A N 1
ATOM 2334 C CA . THR A 1 298 ? 6.743 30.812 -12.400 1.00 41.72 298 THR A CA 1
ATOM 2335 C C . THR A 1 298 ? 5.724 31.545 -11.507 1.00 41.72 298 THR A C 1
ATOM 2337 O O . THR A 1 298 ? 5.779 32.774 -11.424 1.00 41.72 298 THR A O 1
ATOM 2340 N N . PRO A 1 299 ? 4.834 30.870 -10.755 1.00 54.12 299 PRO A N 1
ATOM 2341 C CA . PRO A 1 299 ? 4.183 29.572 -10.972 1.00 54.12 299 PRO A CA 1
ATOM 2342 C C . PRO A 1 299 ? 2.633 29.684 -10.924 1.00 54.12 299 PRO A C 1
ATOM 2344 O O . PRO A 1 299 ? 2.087 30.654 -10.398 1.00 54.12 299 PRO A O 1
ATOM 2347 N N . ARG A 1 300 ? 1.888 28.642 -11.333 1.00 36.38 300 ARG A N 1
ATOM 2348 C CA . ARG A 1 300 ? 0.491 28.443 -10.879 1.00 36.38 300 ARG A CA 1
ATOM 2349 C C . ARG A 1 300 ? 0.151 26.974 -10.613 1.00 36.38 300 ARG A C 1
ATOM 2351 O O . ARG A 1 300 ? 0.397 26.110 -11.444 1.00 36.38 300 ARG A O 1
ATOM 2358 N N . ARG A 1 301 ? -0.473 26.724 -9.454 1.00 34.97 301 ARG A N 1
ATOM 2359 C CA . ARG A 1 301 ? -1.242 25.502 -9.156 1.00 34.97 301 ARG A CA 1
ATOM 2360 C C . ARG A 1 301 ? -2.543 25.496 -9.974 1.00 34.97 301 ARG A C 1
ATOM 2362 O O . ARG A 1 301 ? -3.120 26.568 -10.147 1.00 34.97 301 ARG A O 1
ATOM 2369 N N . CYS A 1 302 ? -3.039 24.311 -10.348 1.00 30.48 302 CYS A N 1
ATOM 2370 C CA . CYS A 1 302 ? -4.312 23.735 -9.856 1.00 30.48 302 CYS A CA 1
ATOM 2371 C C . CYS A 1 302 ? -4.906 22.656 -10.793 1.00 30.48 302 CYS A C 1
ATOM 2373 O O . CYS A 1 302 ? -5.092 22.887 -11.979 1.00 30.48 302 CYS A O 1
ATOM 2375 N N . THR A 1 303 ? -5.298 21.533 -10.174 1.00 35.66 303 THR A N 1
ATOM 2376 C CA . THR A 1 303 ? -6.508 20.717 -10.449 1.00 35.66 303 THR A CA 1
ATOM 2377 C C . THR A 1 303 ? -6.765 20.111 -11.842 1.00 35.66 303 THR A C 1
ATOM 2379 O O . THR A 1 303 ? -7.246 20.776 -12.750 1.00 35.66 303 THR A O 1
ATOM 2382 N N . SER A 1 304 ? -6.622 18.779 -11.897 1.00 44.53 304 SER A N 1
ATOM 2383 C CA . SER A 1 304 ? -7.585 17.798 -12.448 1.00 44.53 304 SER A CA 1
ATOM 2384 C C . SER A 1 304 ? -8.339 18.083 -13.763 1.00 44.53 304 SER A C 1
ATOM 2386 O O . SER A 1 304 ? -9.324 18.819 -13.769 1.00 44.53 304 SER A O 1
ATOM 2388 N N . SER A 1 305 ? -8.065 17.268 -14.788 1.00 35.53 305 SER A N 1
ATOM 2389 C CA . SER A 1 305 ? -9.092 16.399 -15.397 1.00 35.53 305 SER A CA 1
ATOM 2390 C C . SER A 1 305 ? -8.436 15.307 -16.252 1.00 35.53 305 SER A C 1
ATOM 2392 O O . SER A 1 305 ? -7.620 15.606 -17.120 1.00 35.53 305 SER A O 1
ATOM 2394 N N . GLY A 1 306 ? -8.775 14.039 -16.007 1.00 37.94 306 GLY A N 1
ATOM 2395 C CA . GLY A 1 306 ? -8.274 12.908 -16.791 1.00 37.94 306 GLY A CA 1
ATOM 2396 C C . GLY A 1 306 ? -9.079 12.718 -18.076 1.00 37.94 306 GLY A C 1
ATOM 2397 O O . GLY A 1 306 ? -10.138 12.096 -18.055 1.00 37.94 306 GLY A O 1
ATOM 2398 N N . GLY A 1 307 ? -8.567 13.222 -19.200 1.00 35.56 307 GLY A N 1
ATOM 2399 C CA . GLY A 1 307 ? -9.149 13.028 -20.532 1.00 35.56 307 GLY A CA 1
ATOM 2400 C C . GLY A 1 307 ? -8.827 11.656 -21.132 1.00 35.56 307 GLY A C 1
ATOM 2401 O O . GLY A 1 307 ? -8.066 11.568 -22.090 1.00 35.56 307 GLY A O 1
ATOM 2402 N N . GLY A 1 308 ? -9.389 10.582 -20.572 1.00 38.09 308 GLY A N 1
ATOM 2403 C CA . GLY A 1 308 ? -9.241 9.224 -21.107 1.00 38.09 308 GLY A CA 1
ATOM 2404 C C . GLY A 1 308 ? -10.200 8.952 -22.269 1.00 38.09 308 GLY A C 1
ATOM 2405 O O . GLY A 1 308 ? -11.357 8.592 -22.039 1.00 38.09 308 GLY A O 1
ATOM 2406 N N . GLY A 1 309 ? -9.718 9.098 -23.508 1.00 43.00 309 GLY A N 1
ATOM 2407 C CA . GLY A 1 309 ? -10.473 8.740 -24.712 1.00 43.00 309 GLY A CA 1
ATOM 2408 C C . GLY A 1 309 ? -10.932 7.278 -24.682 1.00 43.00 309 GLY A C 1
ATOM 2409 O O . GLY A 1 309 ? -10.156 6.384 -24.353 1.00 43.00 309 GLY A O 1
ATOM 2410 N N . GLY A 1 310 ? -12.205 7.036 -24.998 1.00 36.72 310 GLY A N 1
ATOM 2411 C CA . GLY A 1 310 ? -12.774 5.694 -25.115 1.00 36.72 310 GLY A CA 1
ATOM 2412 C C . GLY A 1 310 ? -13.614 5.595 -26.378 1.00 36.72 310 GLY A C 1
ATOM 2413 O O . GLY A 1 310 ? -14.600 6.316 -26.524 1.00 36.72 310 GLY A O 1
ATOM 2414 N N . GLU A 1 311 ? -13.205 4.717 -27.287 1.00 40.31 311 GLU A N 1
ATOM 2415 C CA . GLU A 1 311 ? -13.869 4.497 -28.568 1.00 40.31 311 GLU A CA 1
ATOM 2416 C C . GLU A 1 311 ? -15.276 3.920 -28.358 1.00 40.31 311 GLU A C 1
ATOM 2418 O O . GLU A 1 311 ? -15.471 2.899 -27.695 1.00 40.31 311 GLU A O 1
ATOM 2423 N N . SER A 1 312 ? -16.284 4.586 -28.922 1.00 42.59 312 SER A N 1
ATOM 2424 C CA . SER A 1 312 ? -17.685 4.182 -28.779 1.00 42.59 312 SER A CA 1
ATOM 2425 C C . SER A 1 312 ? -18.060 3.103 -29.796 1.00 42.59 312 SER A C 1
ATOM 2427 O O . SER A 1 312 ? -18.520 3.404 -30.896 1.00 42.59 312 SER A O 1
ATOM 2429 N N . SER A 1 313 ? -17.916 1.832 -29.413 1.00 41.03 313 SER A N 1
ATOM 2430 C CA . SER A 1 313 ? -18.495 0.707 -30.161 1.00 41.03 313 SER A CA 1
ATOM 2431 C C . SER A 1 313 ? -20.014 0.649 -29.950 1.00 41.03 313 SER A C 1
ATOM 2433 O O . SER A 1 313 ? -20.527 0.058 -28.994 1.00 41.03 313 SER A O 1
ATOM 2435 N N . SER A 1 314 ? -20.761 1.283 -30.853 1.00 45.09 314 SER A N 1
ATOM 2436 C CA . SER A 1 314 ? -22.224 1.402 -30.822 1.00 45.09 314 SER A CA 1
ATOM 2437 C C . SER A 1 314 ? -22.949 0.106 -31.221 1.00 45.09 314 SER A C 1
ATOM 2439 O O . SER A 1 314 ? -23.784 0.074 -32.123 1.00 45.09 314 SER A O 1
ATOM 2441 N N . THR A 1 315 ? -22.700 -0.987 -30.494 1.00 45.97 315 THR A N 1
ATOM 2442 C CA . THR A 1 315 ? -23.476 -2.225 -30.669 1.00 45.97 315 THR A CA 1
ATOM 2443 C C . THR A 1 315 ? -24.915 -1.986 -30.188 1.00 45.97 315 THR A C 1
ATOM 2445 O O . THR A 1 315 ? -25.166 -1.829 -28.988 1.00 45.97 315 THR A O 1
ATOM 2448 N N . GLY A 1 316 ? -25.864 -1.902 -31.124 1.00 52.62 316 GLY A N 1
ATOM 2449 C CA . GLY A 1 316 ? -27.282 -1.606 -30.883 1.00 52.62 316 GLY A CA 1
ATOM 2450 C C . GLY A 1 316 ? -28.071 -2.785 -30.306 1.00 52.62 316 GLY A C 1
ATOM 2451 O O . GLY A 1 316 ? -28.944 -3.331 -30.972 1.00 52.62 316 GLY A O 1
ATOM 2452 N N . MET A 1 317 ? -27.755 -3.205 -29.080 1.00 60.91 317 MET A N 1
ATOM 2453 C CA . MET A 1 317 ? -28.507 -4.231 -28.349 1.00 60.91 317 MET A CA 1
ATOM 2454 C C . MET A 1 317 ? -29.427 -3.597 -27.301 1.00 60.91 317 MET A C 1
ATOM 2456 O O . MET A 1 317 ? -28.970 -2.818 -26.474 1.00 60.91 317 MET A O 1
ATOM 2460 N N . ASP A 1 318 ? -30.704 -3.988 -27.263 1.00 68.56 318 ASP A N 1
ATOM 2461 C CA . ASP A 1 318 ? -31.631 -3.538 -26.213 1.00 68.56 318 ASP A CA 1
ATOM 2462 C C . ASP A 1 318 ? -31.281 -4.158 -24.849 1.00 68.56 318 ASP A C 1
ATOM 2464 O O . ASP A 1 318 ? -31.724 -5.263 -24.503 1.00 68.56 318 ASP A O 1
ATOM 2468 N N . HIS A 1 319 ? -30.530 -3.432 -24.023 1.00 76.75 319 HIS A N 1
ATOM 2469 C CA . HIS A 1 319 ? -30.124 -3.887 -22.686 1.00 76.75 319 HIS A CA 1
ATOM 2470 C C . HIS A 1 319 ? -31.309 -4.010 -21.705 1.00 76.75 319 HIS A C 1
ATOM 2472 O O . HIS A 1 319 ? -31.226 -4.717 -20.697 1.00 76.75 319 HIS A O 1
ATOM 2478 N N . SER A 1 320 ? -32.476 -3.465 -22.076 1.00 78.88 320 SER A N 1
ATOM 2479 C CA . SER A 1 320 ? -33.780 -3.713 -21.443 1.00 78.88 320 SER A CA 1
ATOM 2480 C C . SER A 1 320 ? -34.150 -5.206 -21.332 1.00 78.88 320 SER A C 1
ATOM 2482 O O . SER A 1 320 ? -34.950 -5.584 -20.475 1.00 78.88 320 SER A O 1
ATOM 2484 N N . LYS A 1 321 ? -33.539 -6.105 -22.117 1.00 86.88 321 LYS A N 1
ATOM 2485 C CA . LYS A 1 321 ? -33.748 -7.564 -22.001 1.00 86.88 321 LYS A CA 1
ATOM 2486 C C . LYS A 1 321 ? -33.108 -8.184 -20.747 1.00 86.88 321 LYS A C 1
ATOM 2488 O O . LYS A 1 321 ? -33.517 -9.267 -20.336 1.00 86.88 321 LYS A O 1
ATOM 2493 N N . TYR A 1 322 ? -32.156 -7.518 -20.088 1.00 91.38 322 TYR A N 1
ATOM 2494 C CA . TYR A 1 322 ? -31.505 -8.060 -18.891 1.00 91.38 322 TYR A CA 1
ATOM 2495 C C . TYR A 1 322 ? -32.409 -8.056 -17.644 1.00 91.38 322 TYR A C 1
ATOM 2497 O O . TYR A 1 322 ? -33.315 -7.235 -17.476 1.00 91.38 322 TYR A O 1
ATOM 2505 N N . THR A 1 323 ? -32.173 -9.010 -16.740 1.00 91.81 323 THR A N 1
ATOM 2506 C CA . THR A 1 323 ? -32.819 -9.055 -15.419 1.00 91.81 323 THR A CA 1
ATOM 2507 C C . THR A 1 323 ? -32.121 -8.085 -14.462 1.00 91.81 323 THR A C 1
ATOM 2509 O O . THR A 1 323 ? -30.939 -7.786 -14.629 1.00 91.81 323 THR A O 1
ATOM 2512 N N . MET A 1 324 ? -32.816 -7.607 -13.418 1.00 93.06 324 MET A N 1
ATOM 2513 C CA . MET A 1 324 ? -32.196 -6.683 -12.449 1.00 93.06 324 MET A CA 1
ATOM 2514 C C . MET A 1 324 ? -30.966 -7.284 -11.754 1.00 93.06 324 MET A C 1
ATOM 2516 O O . MET A 1 324 ? -30.041 -6.543 -11.438 1.00 93.06 324 MET A O 1
ATOM 2520 N N . LYS A 1 325 ? -30.931 -8.611 -11.550 1.00 93.31 325 LYS A N 1
ATOM 2521 C CA . LYS A 1 325 ? -29.751 -9.306 -11.018 1.00 93.31 325 LYS A CA 1
ATOM 2522 C C . LYS A 1 325 ? -28.560 -9.178 -11.974 1.00 93.31 325 LYS A C 1
ATOM 2524 O O . LYS A 1 325 ? -27.514 -8.711 -11.548 1.00 93.31 325 LYS A O 1
ATOM 2529 N N . LYS A 1 326 ? -28.752 -9.497 -13.262 1.00 93.50 326 LYS A N 1
ATOM 2530 C CA . LYS A 1 326 ? -27.690 -9.427 -14.278 1.00 93.50 326 LYS A CA 1
ATOM 2531 C C . LYS A 1 326 ? -27.166 -8.001 -14.491 1.00 93.50 326 LYS A C 1
ATOM 2533 O O . LYS A 1 326 ? -25.967 -7.821 -14.644 1.00 93.50 326 LYS A O 1
ATOM 2538 N N . LEU A 1 327 ? -28.040 -6.989 -14.444 1.00 93.19 327 LEU A N 1
ATOM 2539 C CA . LEU A 1 327 ? -27.619 -5.581 -14.497 1.00 93.19 327 LEU A CA 1
ATOM 2540 C C . LEU A 1 327 ? -26.749 -5.203 -13.289 1.00 93.19 327 LEU A C 1
ATOM 2542 O O . LEU A 1 327 ? -25.682 -4.633 -13.469 1.00 93.19 327 LEU A O 1
ATOM 2546 N N . ARG A 1 328 ? -27.171 -5.556 -12.066 1.00 92.25 328 ARG A N 1
ATOM 2547 C CA . ARG A 1 328 ? -26.395 -5.292 -10.839 1.00 92.25 328 ARG A CA 1
ATOM 2548 C C . ARG A 1 328 ? -25.029 -5.981 -10.859 1.00 92.25 328 ARG A C 1
ATOM 2550 O O . ARG A 1 328 ? -24.040 -5.369 -10.480 1.00 92.25 328 ARG A O 1
ATOM 2557 N N . GLU A 1 329 ? -24.990 -7.229 -11.310 1.00 93.94 329 GLU A N 1
ATOM 2558 C CA . GLU A 1 329 ? -23.777 -8.041 -11.418 1.00 93.94 329 GLU A CA 1
ATOM 2559 C C . GLU A 1 329 ? -22.787 -7.470 -12.444 1.00 93.94 329 GLU A C 1
ATOM 2561 O O . GLU A 1 329 ? -21.613 -7.302 -12.124 1.00 93.94 329 GLU A O 1
ATOM 2566 N N . GLU A 1 330 ? -23.251 -7.084 -13.637 1.00 92.88 330 GLU A N 1
ATOM 2567 C CA . GLU A 1 330 ? -22.372 -6.511 -14.661 1.00 92.88 330 GLU A CA 1
ATOM 2568 C C . GLU A 1 330 ? -21.886 -5.101 -14.261 1.00 92.88 330 GLU A C 1
ATOM 2570 O O . GLU A 1 330 ? -20.693 -4.836 -14.346 1.00 92.88 330 GLU A O 1
ATOM 2575 N N . ILE A 1 331 ? -22.749 -4.220 -13.729 1.00 92.88 331 ILE A N 1
ATOM 2576 C CA . ILE A 1 331 ? -22.338 -2.891 -13.215 1.00 92.88 331 ILE A CA 1
ATOM 2577 C C . ILE A 1 331 ? -21.247 -3.028 -12.138 1.00 92.88 331 ILE A C 1
ATOM 2579 O O . ILE A 1 331 ? -20.245 -2.315 -12.181 1.00 92.88 331 ILE A O 1
ATOM 2583 N N . LEU A 1 332 ? -21.410 -3.973 -11.203 1.00 93.31 332 LEU A N 1
ATOM 2584 C CA . LEU A 1 332 ? -20.431 -4.239 -10.146 1.00 93.31 332 LEU A CA 1
ATOM 2585 C C . LEU A 1 332 ? -19.109 -4.791 -10.705 1.00 93.31 332 LEU A C 1
ATOM 2587 O O . LEU A 1 332 ? -18.039 -4.376 -10.267 1.00 93.31 332 LEU A O 1
ATOM 2591 N N . LYS A 1 333 ? -19.175 -5.687 -11.696 1.00 94.62 333 LYS A N 1
ATOM 2592 C CA . LYS A 1 333 ? -18.009 -6.281 -12.370 1.00 94.62 333 LYS A CA 1
ATOM 2593 C C . LYS A 1 333 ? -17.155 -5.254 -13.123 1.00 94.62 333 LYS A C 1
ATOM 2595 O O . LYS A 1 333 ? -15.943 -5.426 -13.189 1.00 94.62 333 LYS A O 1
ATOM 2600 N N . HIS A 1 334 ? -17.758 -4.183 -13.644 1.00 92.50 334 HIS A N 1
ATOM 2601 C CA . HIS A 1 334 ? -17.040 -3.054 -14.262 1.00 92.50 334 HIS A CA 1
ATOM 2602 C C . HIS A 1 334 ? -16.606 -1.970 -13.254 1.00 92.50 334 HIS A C 1
ATOM 2604 O O . HIS A 1 334 ? -16.167 -0.900 -13.659 1.00 92.50 334 HIS A O 1
ATOM 2610 N N . GLY A 1 335 ? -16.705 -2.234 -11.946 1.00 90.44 335 GLY A N 1
ATOM 2611 C CA . GLY A 1 335 ? -16.174 -1.368 -10.884 1.00 90.44 335 GLY A CA 1
ATOM 2612 C C . GLY A 1 335 ? -17.134 -0.301 -10.347 1.00 90.44 335 GLY A C 1
ATOM 2613 O O . GLY A 1 335 ? -16.833 0.317 -9.329 1.00 90.44 335 GLY A O 1
ATOM 2614 N N . PHE A 1 336 ? -18.321 -0.131 -10.937 1.00 92.31 336 PHE A N 1
ATOM 2615 C CA . PHE A 1 336 ? -19.301 0.907 -10.571 1.00 92.31 336 PHE A CA 1
ATOM 2616 C C . PHE A 1 336 ? -20.166 0.530 -9.351 1.00 92.31 336 PHE A C 1
ATOM 2618 O O . PHE A 1 336 ? -21.391 0.693 -9.317 1.00 92.31 336 PHE A O 1
ATOM 2625 N N . GLY A 1 337 ? -19.528 -0.061 -8.337 1.00 88.12 337 GLY A N 1
ATOM 2626 C CA . GLY A 1 337 ? -20.187 -0.511 -7.113 1.00 88.12 337 GLY A CA 1
ATOM 2627 C C . GLY A 1 337 ? -20.696 0.643 -6.245 1.00 88.12 337 GLY A C 1
ATOM 2628 O O . GLY A 1 337 ? -21.742 0.509 -5.613 1.00 88.12 337 GLY A O 1
ATOM 2629 N N . ALA A 1 338 ? -20.006 1.787 -6.240 1.00 88.31 338 ALA A N 1
ATOM 2630 C CA . ALA A 1 338 ? -20.376 2.951 -5.433 1.00 88.31 338 ALA A CA 1
ATOM 2631 C C . ALA A 1 338 ? -21.686 3.590 -5.928 1.00 88.31 338 ALA A C 1
ATOM 2633 O O . ALA A 1 338 ? -22.611 3.835 -5.149 1.00 88.31 338 ALA A O 1
ATOM 2634 N N . GLU A 1 339 ? -21.805 3.770 -7.241 1.00 88.31 339 GLU A N 1
ATOM 2635 C CA . GLU A 1 339 ? -22.992 4.263 -7.935 1.00 88.31 339 GLU A CA 1
ATOM 2636 C C . GLU A 1 339 ? -24.175 3.306 -7.741 1.00 88.31 339 GLU A C 1
ATOM 2638 O O . GLU A 1 339 ? -25.310 3.732 -7.513 1.00 88.31 339 GLU A O 1
ATOM 2643 N N . LEU A 1 340 ? -23.908 1.996 -7.756 1.00 89.19 340 LEU A N 1
ATOM 2644 C CA . LEU A 1 340 ? -24.916 0.966 -7.523 1.00 89.19 340 LEU A CA 1
ATOM 2645 C C . LEU A 1 340 ? -25.429 0.935 -6.072 1.00 89.19 340 LEU A C 1
ATOM 2647 O O . LEU A 1 340 ? -26.608 0.642 -5.850 1.00 89.19 340 LEU A O 1
ATOM 2651 N N . VAL A 1 341 ? -24.568 1.242 -5.096 1.00 87.19 341 VAL A N 1
ATOM 2652 C CA . VAL A 1 341 ? -24.917 1.360 -3.668 1.00 87.19 341 VAL A CA 1
ATOM 2653 C C . VAL A 1 341 ? -25.694 2.650 -3.383 1.00 87.19 341 VAL A C 1
ATOM 2655 O O . VAL A 1 341 ? -26.638 2.621 -2.591 1.00 87.19 341 VAL A O 1
ATOM 2658 N N . GLY A 1 342 ? -25.387 3.752 -4.077 1.00 84.31 342 GLY A N 1
ATOM 2659 C CA . GLY A 1 342 ? -26.181 4.988 -4.019 1.00 84.31 342 GLY A CA 1
ATOM 2660 C C . GLY A 1 342 ? -27.642 4.797 -4.462 1.00 84.31 342 GLY A C 1
ATOM 2661 O O . GLY A 1 342 ? -28.548 5.475 -3.976 1.00 84.31 342 GLY A O 1
ATOM 2662 N N . LEU A 1 343 ? -27.902 3.810 -5.323 1.00 84.88 343 LEU A N 1
ATOM 2663 C CA . LEU A 1 343 ? -29.222 3.458 -5.848 1.00 84.88 343 LEU A CA 1
ATOM 2664 C C . LEU A 1 343 ? -30.045 2.533 -4.923 1.00 84.88 343 LEU A C 1
ATOM 2666 O O . LEU A 1 343 ? -30.476 1.431 -5.303 1.00 84.88 343 LEU A O 1
ATOM 2670 N N . LYS A 1 344 ? -30.335 3.013 -3.707 1.00 80.31 344 LYS A N 1
ATOM 2671 C CA . LYS A 1 344 ? -31.214 2.333 -2.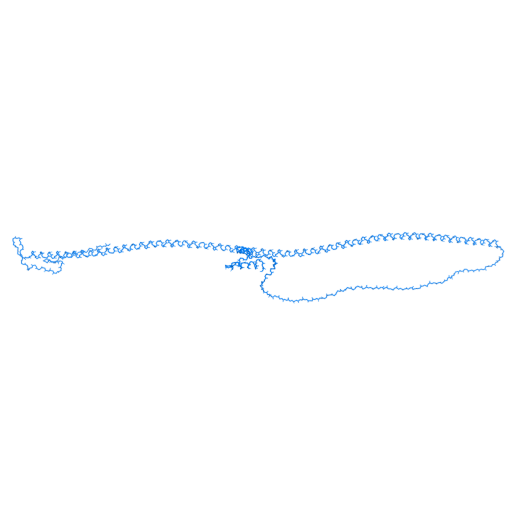737 1.00 80.31 344 LYS A CA 1
ATOM 2672 C C . LYS A 1 344 ? -32.613 2.111 -3.345 1.00 80.31 344 LYS A C 1
ATOM 2674 O O . LYS A 1 344 ? -33.352 3.058 -3.592 1.00 80.31 344 LYS A O 1
ATOM 2679 N N . ASN A 1 345 ? -32.973 0.847 -3.588 1.00 80.00 345 ASN A N 1
ATOM 2680 C CA . ASN A 1 345 ? -34.223 0.402 -4.235 1.00 80.00 345 ASN A CA 1
ATOM 2681 C C . ASN A 1 345 ? -34.456 0.873 -5.694 1.00 80.00 345 ASN A C 1
ATOM 2683 O O . ASN A 1 345 ? -35.599 1.080 -6.104 1.00 80.00 345 ASN A O 1
ATOM 2687 N N . ALA A 1 346 ? -33.408 0.990 -6.520 1.00 85.25 346 ALA A N 1
ATOM 2688 C CA . ALA A 1 346 ? -33.587 1.303 -7.945 1.00 85.25 346 ALA A CA 1
ATOM 2689 C C . ALA A 1 346 ? -34.472 0.301 -8.717 1.00 85.25 346 ALA A C 1
ATOM 2691 O O . ALA A 1 346 ? -34.273 -0.918 -8.665 1.00 85.25 346 ALA A O 1
ATOM 2692 N N . ARG A 1 347 ? -35.402 0.864 -9.505 1.00 91.19 347 ARG A N 1
ATOM 2693 C CA . ARG A 1 347 ? -36.220 0.173 -10.515 1.00 91.19 347 ARG A CA 1
ATOM 2694 C C . ARG A 1 347 ? -35.357 -0.266 -11.705 1.00 91.19 347 ARG A C 1
ATOM 2696 O O . ARG A 1 347 ? -34.321 0.335 -11.979 1.00 91.19 347 ARG A O 1
ATOM 2703 N N . LYS A 1 348 ? -35.826 -1.265 -12.465 1.00 92.50 348 LYS A N 1
ATOM 2704 C CA . LYS A 1 348 ? -35.103 -1.830 -13.621 1.00 92.50 348 LYS A CA 1
ATOM 2705 C C . LYS A 1 348 ? -34.638 -0.775 -14.636 1.00 92.50 348 LYS A C 1
ATOM 2707 O O . LYS A 1 348 ? -33.510 -0.879 -15.096 1.00 92.50 348 LYS A O 1
ATOM 2712 N N . SER A 1 349 ? -35.457 0.233 -14.950 1.00 91.19 349 SER A N 1
ATOM 2713 C CA . SER A 1 349 ? -35.084 1.310 -15.883 1.00 91.19 349 SER A CA 1
ATOM 2714 C C . SER A 1 349 ? -33.842 2.083 -15.431 1.00 91.19 349 SER A C 1
ATOM 2716 O O . SER A 1 349 ? -32.931 2.274 -16.221 1.00 91.19 349 SER A O 1
ATOM 2718 N N . VAL A 1 350 ? -33.758 2.432 -14.144 1.00 91.81 350 VAL A N 1
ATOM 2719 C CA . VAL A 1 350 ? -32.624 3.176 -13.565 1.00 91.81 350 VAL A CA 1
ATOM 2720 C C . VAL A 1 350 ? -31.336 2.341 -13.584 1.00 91.81 350 VAL A C 1
ATOM 2722 O O . VAL A 1 350 ? -30.249 2.879 -13.758 1.00 91.81 350 VAL A O 1
ATOM 2725 N N . LEU A 1 351 ? -31.448 1.013 -13.446 1.00 92.50 351 LEU A N 1
ATOM 2726 C CA . LEU A 1 351 ? -30.309 0.098 -13.591 1.00 92.50 351 LEU A CA 1
ATOM 2727 C C . LEU A 1 351 ? -29.855 -0.058 -15.050 1.00 92.50 351 LEU A C 1
ATOM 2729 O O . LEU A 1 351 ? -28.661 -0.199 -15.283 1.00 92.50 351 LEU A O 1
ATOM 2733 N N . VAL A 1 352 ? -30.778 -0.037 -16.019 1.00 92.69 352 VAL A N 1
ATOM 2734 C CA . VAL A 1 352 ? -30.430 -0.029 -17.453 1.00 92.69 352 VAL A CA 1
ATOM 2735 C C . VAL A 1 352 ? -29.722 1.277 -17.811 1.00 92.69 352 VAL A C 1
ATOM 2737 O O . VAL A 1 352 ? -28.639 1.232 -18.378 1.00 92.69 352 VAL A O 1
ATOM 2740 N N . GLU A 1 353 ? -30.259 2.417 -17.378 1.00 91.94 353 GLU A N 1
ATOM 2741 C CA . GLU A 1 353 ? -29.672 3.738 -17.625 1.00 91.94 353 GLU A CA 1
ATOM 2742 C C . GLU A 1 353 ? -28.287 3.892 -16.965 1.00 91.94 353 GLU A C 1
ATOM 2744 O O . GLU A 1 353 ? -27.359 4.420 -17.572 1.00 91.94 353 GLU A O 1
ATOM 2749 N N . LEU A 1 354 ? -28.101 3.383 -15.736 1.00 91.44 354 LEU A N 1
ATOM 2750 C CA . LEU A 1 354 ? -26.782 3.351 -15.092 1.00 91.44 354 LEU A CA 1
ATOM 2751 C C . LEU A 1 354 ? -25.796 2.451 -15.855 1.00 91.44 354 LEU A C 1
ATOM 2753 O O . LEU A 1 354 ? -24.634 2.816 -16.011 1.00 91.44 354 LEU A O 1
ATOM 2757 N N . TYR A 1 355 ? -26.249 1.294 -16.342 1.00 92.12 355 TYR A N 1
ATOM 2758 C CA . TYR A 1 355 ? -25.427 0.381 -17.135 1.00 92.12 355 TYR A CA 1
ATOM 2759 C C . TYR A 1 355 ? -25.002 1.000 -18.475 1.00 92.12 355 TYR A C 1
ATOM 2761 O O . TYR A 1 355 ? -23.826 0.942 -18.833 1.00 92.12 355 TY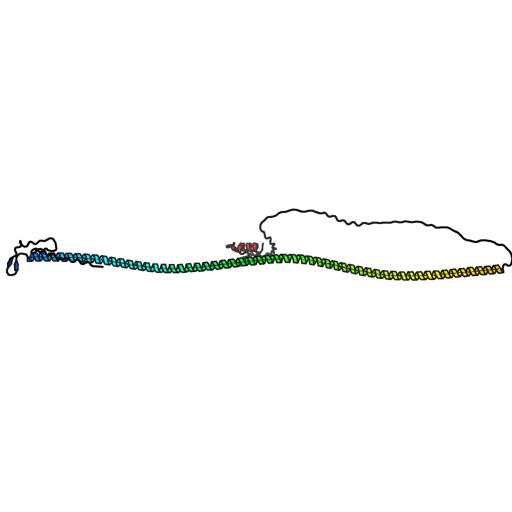R A O 1
ATOM 2769 N N . GLU A 1 356 ? -25.930 1.637 -19.187 1.00 91.81 356 GLU A N 1
ATOM 2770 C CA . GLU A 1 356 ? -25.665 2.319 -20.456 1.00 91.81 356 GLU A CA 1
ATOM 2771 C C . GLU A 1 356 ? -24.672 3.474 -20.272 1.00 91.81 356 GLU A C 1
ATOM 2773 O O . GLU A 1 356 ? -23.658 3.520 -20.970 1.00 91.81 356 GLU A O 1
ATOM 2778 N N . ARG A 1 357 ? -24.871 4.307 -19.245 1.00 90.88 357 ARG A N 1
ATOM 2779 C CA . ARG A 1 357 ? -24.011 5.462 -18.957 1.00 90.88 357 ARG A CA 1
ATOM 2780 C C . ARG A 1 357 ? -22.607 5.079 -18.475 1.00 90.88 357 ARG A C 1
ATOM 2782 O O . ARG A 1 357 ? -21.623 5.656 -18.925 1.00 90.88 357 ARG A O 1
ATOM 2789 N N . CYS A 1 358 ? -22.498 4.130 -17.541 1.00 87.62 358 CYS A N 1
ATOM 2790 C CA . CYS A 1 358 ? -21.224 3.798 -16.891 1.00 87.62 358 CYS A CA 1
ATOM 2791 C C . CYS A 1 358 ? -20.428 2.721 -17.639 1.00 87.62 358 CYS A C 1
ATOM 2793 O O . CYS A 1 358 ? -19.228 2.885 -17.851 1.00 87.62 358 CYS A O 1
ATOM 2795 N N . VAL A 1 359 ? -21.080 1.630 -18.057 1.00 87.31 359 VAL A N 1
ATOM 2796 C CA . VAL A 1 359 ? -20.394 0.485 -18.683 1.00 87.31 359 VAL A CA 1
ATOM 2797 C C . VAL A 1 359 ? -20.262 0.664 -20.191 1.00 87.31 359 VAL A C 1
ATOM 2799 O O . VAL A 1 359 ? -19.211 0.365 -20.750 1.00 87.31 359 VAL A O 1
ATOM 2802 N N . LEU A 1 360 ? -21.312 1.150 -20.857 1.00 84.94 360 LEU A N 1
ATOM 2803 C CA . LEU A 1 360 ? -21.328 1.276 -22.320 1.00 84.94 360 LEU A CA 1
ATOM 2804 C C . LEU A 1 360 ? -20.948 2.673 -22.823 1.00 84.94 360 LEU A C 1
ATOM 2806 O O . LEU A 1 360 ? -20.720 2.822 -24.022 1.00 84.94 360 LEU A O 1
ATOM 2810 N N . ARG A 1 361 ? -20.876 3.667 -21.925 1.00 82.31 361 ARG A N 1
ATOM 2811 C CA . ARG A 1 361 ? -20.626 5.088 -22.229 1.00 82.31 361 ARG A CA 1
ATOM 2812 C C . ARG A 1 361 ? -21.556 5.639 -23.327 1.00 82.31 361 ARG A C 1
ATOM 2814 O O . ARG A 1 361 ? -21.112 6.395 -24.189 1.00 82.31 361 ARG A O 1
ATOM 2821 N N . LYS A 1 362 ? -22.824 5.219 -23.296 1.00 73.50 362 LYS A N 1
ATOM 2822 C CA . LYS A 1 362 ? -23.908 5.678 -24.182 1.00 73.50 362 LYS A CA 1
ATOM 2823 C C . LYS A 1 362 ? -24.758 6.761 -23.517 1.00 73.50 362 LYS A C 1
ATOM 2825 O O . LYS A 1 362 ? -24.842 6.748 -22.267 1.00 73.50 362 LYS A O 1
#

Solvent-accessible surface area (backbone atoms only — not comparable to full-atom values): 22542 Å² total; per-residue (Å²): 139,84,84,86,79,87,82,86,79,89,81,90,85,63,98,86,72,78,78,59,93,74,85,82,63,85,80,70,82,92,76,67,78,73,46,80,55,98,94,43,79,47,60,63,56,64,59,52,50,52,48,55,50,49,50,51,53,48,52,51,51,53,49,52,53,52,49,49,53,51,51,52,51,55,50,53,51,50,52,55,48,50,54,51,50,51,55,50,49,57,52,51,52,57,51,50,56,49,52,55,51,52,51,52,51,52,49,54,53,48,54,50,51,58,48,53,49,56,50,54,51,51,53,52,52,52,53,52,53,51,51,50,54,52,52,54,50,50,54,53,50,53,53,50,50,55,52,48,55,53,48,52,58,48,53,52,54,51,47,56,51,48,56,49,52,51,53,53,50,51,51,52,52,50,54,48,54,50,53,52,51,51,52,52,51,48,54,52,51,52,52,53,51,52,52,50,50,53,49,51,53,49,51,49,52,51,52,50,54,52,49,52,54,50,51,52,49,49,50,54,50,51,51,51,51,51,49,50,49,49,53,54,49,51,50,50,50,50,50,51,51,51,48,54,76,67,39,85,72,81,80,91,83,89,85,88,85,87,81,92,89,86,82,83,93,81,90,82,81,88,79,92,83,92,79,87,78,92,81,89,80,90,82,89,85,88,82,82,90,77,91,84,80,90,84,88,86,84,86,84,91,82,83,90,80,88,85,76,86,73,86,80,79,81,75,91,66,76,65,81,76,57,51,67,66,57,44,53,52,50,37,42,73,75,66,47,45,66,67,57,61,72,45,77,86,63,53,64,68,60,47,43,52,49,38,35,46,70,76,63,68,95

Radius of gyration: 89.9 Å; Cα contacts (8 Å, |Δi|>4): 51; chains: 1; bounding box: 154×63×269 Å